Protein AF-A0A9D2HYQ2-F1 (afdb_monomer_lite)

pLDDT: mean 87.22, std 15.04, range [37.28, 98.25]

InterPro domains:
  IPR001969 Aspartic peptidase, active site [PS00141] (43-54)
  IPR021109 Aspartic peptidase domain superfamily [G3DSA:2.40.70.10] (13-152)
  IPR021109 Aspartic peptidase domain superfamily [SSF50630] (24-131)
  IPR034122 Retropepsin-like domain, bacterial [cd05483] (30-127)

Sequence (210 aa):
MLILSFMLIQGVVSALGQIVIEMTPQGKVYSLPGKVNGLELNFIFDTGASDVYLSMTEAIFMLKNGYLTKNDFTGVSYSQIANGDIVENTTVVLREVEIGGIKLQNVTASISHNLDAPLLLGQSAIQKLGPIQLDGNKLIIQNGKNFKSDKQAWDLYYKSFQDIEAEDYETAILNLTKALECAVDKKLRSLLYGELATAYYRSNKKELAI

Foldseek 3Di:
DDDDDDPPPPPPPPPFDKQKFQWDDDPPWTWGWKDFLRHIDIATEDAPAAFFEAEPQVVVVCPVVVSDDPVQWDAKDWDQDPVRDIAIWTKGFGQWIGGSRQTDGRGIYTYGPHNPDGGHDYPSNVVLQADWDDDPSIIMHTNRPQALDLVQLVVLQVVLVVCVVVVVLVSSLVSLVVSCSNHDDPVSNVVSLVVNLVSCVSVVVNVPND

Radius of gyration: 23.21 Å; chains: 1; bounding box: 80×29×66 Å

Secondary structure (DSSP, 8-state):
-----------------EEEEEPEEETTEEEEEEEETTEEEEEEE-TT-SSEEEEHHHHHHHHHTTSS-GGGEEEEEEEE-TTS-EEEEEEEEEEEEEETTEEEEEEEEEEES-TT---EE-HHHHHHH-SEEEETTEEEEET-TT---HHHHHHHHHHHHHHHHTT-HHHHHHHHHHHHHH--SHHHHHHHHHHHHHHHHHTT-GGG--

Structure (mmCIF, N/CA/C/O backbone):
data_AF-A0A9D2HYQ2-F1
#
_entry.id   AF-A0A9D2HYQ2-F1
#
loop_
_atom_site.group_PDB
_atom_site.id
_atom_site.type_symbol
_atom_site.label_atom_id
_atom_site.label_alt_id
_atom_site.label_comp_id
_atom_site.label_asym_id
_atom_site.label_entity_id
_atom_site.label_seq_id
_atom_site.pdbx_PDB_ins_code
_atom_site.Cartn_x
_atom_site.Cartn_y
_atom_site.Cartn_z
_atom_site.occupancy
_atom_site.B_iso_or_equiv
_atom_site.auth_seq_id
_atom_site.auth_comp_id
_atom_site.auth_asym_id
_atom_site.auth_atom_id
_atom_site.pdbx_PDB_model_num
ATOM 1 N N . MET A 1 1 ? 60.023 -5.231 -20.539 1.00 44.09 1 MET A N 1
ATOM 2 C CA . MET A 1 1 ? 59.167 -4.034 -20.420 1.00 44.09 1 MET A CA 1
ATOM 3 C C . MET A 1 1 ? 57.835 -4.499 -19.852 1.00 44.09 1 MET A C 1
ATOM 5 O O . MET A 1 1 ? 57.067 -5.124 -20.567 1.00 44.09 1 MET A O 1
ATOM 9 N N . LEU A 1 2 ? 57.650 -4.361 -18.537 1.00 37.28 2 LEU A N 1
ATOM 10 C CA . LEU A 1 2 ? 56.470 -4.847 -17.817 1.00 37.28 2 LEU A CA 1
ATOM 11 C C . LEU A 1 2 ? 55.377 -3.775 -17.952 1.00 37.28 2 LEU A C 1
ATOM 13 O O . LEU A 1 2 ? 55.519 -2.697 -17.381 1.00 37.28 2 LEU A O 1
ATOM 17 N N . ILE A 1 3 ? 54.338 -4.015 -18.753 1.00 43.94 3 ILE A N 1
ATOM 18 C CA . ILE A 1 3 ? 53.201 -3.089 -18.845 1.00 43.94 3 ILE A CA 1
ATOM 19 C C . ILE A 1 3 ? 52.224 -3.465 -17.730 1.00 43.94 3 ILE A C 1
ATOM 21 O O . ILE A 1 3 ? 51.505 -4.455 -17.825 1.00 43.94 3 ILE A O 1
ATOM 25 N N . LEU A 1 4 ? 52.248 -2.687 -16.646 1.00 45.59 4 LEU A N 1
ATOM 26 C CA . LEU A 1 4 ? 51.261 -2.739 -15.572 1.00 45.59 4 LEU A CA 1
ATOM 27 C C . LEU A 1 4 ? 49.942 -2.169 -16.124 1.00 45.59 4 LEU A C 1
ATOM 29 O O . LEU A 1 4 ? 49.820 -0.956 -16.298 1.00 45.59 4 LEU A O 1
ATOM 33 N N . SER A 1 5 ? 48.960 -3.017 -16.441 1.00 46.06 5 SER A N 1
ATOM 34 C CA . SER A 1 5 ? 47.622 -2.532 -16.790 1.00 46.06 5 SER A CA 1
ATOM 35 C C . SER A 1 5 ? 46.884 -2.138 -15.511 1.00 46.06 5 SER A C 1
ATOM 37 O O . SER A 1 5 ? 46.535 -2.991 -14.693 1.00 46.06 5 SER A O 1
ATOM 39 N N . PHE A 1 6 ? 46.652 -0.842 -15.331 1.00 49.66 6 PHE A N 1
ATOM 40 C CA . PHE A 1 6 ? 45.822 -0.311 -14.256 1.00 49.66 6 PHE A CA 1
ATOM 41 C C . PHE A 1 6 ? 44.351 -0.585 -14.600 1.00 49.66 6 PHE A C 1
ATOM 43 O O . PHE A 1 6 ? 43.742 0.119 -15.403 1.00 49.66 6 PHE A O 1
ATOM 50 N N . MET A 1 7 ? 43.786 -1.653 -14.040 1.00 40.97 7 MET A N 1
ATOM 51 C CA . MET A 1 7 ? 42.363 -1.953 -14.169 1.00 40.97 7 MET A CA 1
ATOM 52 C C . MET A 1 7 ? 41.602 -1.059 -13.182 1.00 40.97 7 MET A C 1
ATOM 54 O O . MET A 1 7 ? 41.511 -1.351 -11.991 1.00 40.97 7 MET A O 1
ATOM 58 N N . LEU A 1 8 ? 41.107 0.081 -13.671 1.00 41.38 8 LEU A N 1
ATOM 59 C CA . LEU A 1 8 ? 40.172 0.937 -12.941 1.00 41.38 8 LEU A CA 1
ATOM 60 C C . LEU A 1 8 ? 38.865 0.163 -12.743 1.00 41.38 8 LEU A C 1
ATOM 62 O O . LEU A 1 8 ? 38.044 0.070 -13.654 1.00 41.38 8 LEU A O 1
ATOM 66 N N . ILE A 1 9 ? 38.673 -0.400 -11.549 1.00 49.88 9 ILE A N 1
ATOM 67 C CA . ILE A 1 9 ? 37.367 -0.891 -11.107 1.00 49.88 9 ILE A CA 1
ATOM 68 C C . ILE A 1 9 ? 36.482 0.344 -10.946 1.00 49.88 9 ILE A C 1
ATOM 70 O O . ILE A 1 9 ? 36.527 1.032 -9.926 1.00 49.88 9 ILE A O 1
ATOM 74 N N . GLN A 1 10 ? 35.708 0.666 -11.979 1.00 42.97 10 GLN A N 1
ATOM 75 C CA . GLN A 1 10 ? 34.641 1.643 -11.840 1.00 42.97 10 GLN A CA 1
ATOM 76 C C . GLN A 1 10 ? 33.545 1.006 -10.989 1.00 42.97 10 GLN A C 1
ATOM 78 O O . GLN A 1 10 ? 32.872 0.066 -11.411 1.00 42.97 10 GLN A O 1
ATOM 83 N N . GLY A 1 11 ? 33.417 1.485 -9.752 1.00 40.03 11 GLY A N 1
ATOM 84 C CA . GLY A 1 11 ? 32.311 1.120 -8.884 1.00 40.03 11 GLY A CA 1
ATOM 85 C C . GLY A 1 11 ? 31.000 1.489 -9.567 1.00 40.03 11 GLY A C 1
ATOM 86 O O . GLY A 1 11 ? 30.783 2.646 -9.926 1.00 40.03 11 GLY A O 1
ATOM 87 N N . VAL A 1 12 ? 30.128 0.502 -9.756 1.00 39.81 12 VAL A N 1
ATOM 88 C CA . VAL A 1 12 ? 28.755 0.736 -10.201 1.00 39.81 12 VAL A CA 1
ATOM 89 C C . VAL A 1 12 ? 28.049 1.493 -9.080 1.00 39.81 12 VAL A C 1
ATOM 91 O O . VAL A 1 12 ? 27.581 0.898 -8.110 1.00 39.81 12 VAL A O 1
ATOM 94 N N . VAL A 1 13 ? 27.988 2.821 -9.183 1.00 39.41 13 VAL A N 1
ATOM 95 C CA . VAL A 1 13 ? 27.114 3.625 -8.328 1.00 39.41 13 VAL A CA 1
ATOM 96 C C . VAL A 1 13 ? 25.691 3.364 -8.804 1.00 39.41 13 VAL A C 1
ATOM 98 O O . VAL A 1 13 ? 25.181 4.010 -9.718 1.00 39.41 13 VAL A O 1
ATOM 101 N N . SER A 1 14 ? 25.039 2.374 -8.198 1.00 39.94 14 SER A N 1
ATOM 102 C CA . SER A 1 14 ? 23.591 2.251 -8.304 1.00 39.94 14 SER A CA 1
ATOM 103 C C . SER A 1 14 ? 22.987 3.455 -7.592 1.00 39.94 14 SER A C 1
ATOM 105 O O . SER A 1 14 ? 22.913 3.490 -6.368 1.00 39.94 14 SER A O 1
ATOM 107 N N . ALA A 1 15 ? 22.578 4.473 -8.349 1.00 42.19 15 ALA A N 1
ATOM 108 C CA . ALA A 1 15 ? 21.666 5.490 -7.843 1.00 42.19 15 ALA A CA 1
ATOM 109 C C . ALA A 1 15 ? 20.318 4.7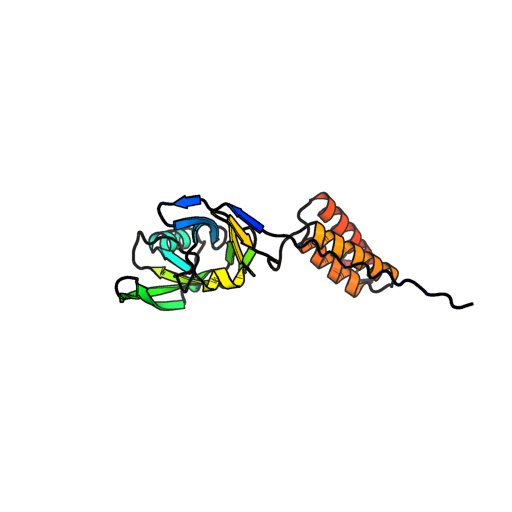97 -7.589 1.00 42.19 15 ALA A C 1
ATOM 111 O O . ALA A 1 15 ? 19.522 4.596 -8.517 1.00 42.19 15 ALA A O 1
ATOM 112 N N . LEU A 1 16 ? 20.141 4.330 -6.353 1.00 53.28 16 LEU A N 1
ATOM 113 C CA . LEU A 1 16 ? 18.929 3.698 -5.852 1.00 53.28 16 LEU A CA 1
ATOM 114 C C . LEU A 1 16 ? 17.911 4.806 -5.566 1.00 53.28 16 LEU A C 1
ATOM 116 O O . LEU A 1 16 ? 18.213 5.768 -4.863 1.00 53.28 16 LEU A O 1
ATOM 120 N N . GLY A 1 17 ? 16.715 4.698 -6.145 1.00 61.12 17 GLY A N 1
ATOM 121 C CA . GLY A 1 17 ? 15.614 5.600 -5.818 1.00 61.12 17 GLY A CA 1
ATOM 122 C C . GLY A 1 17 ? 15.121 5.330 -4.397 1.00 61.12 17 GLY A C 1
ATOM 123 O O . GLY A 1 17 ? 14.904 4.175 -4.030 1.00 61.12 17 GLY A O 1
ATOM 124 N N . GLN A 1 18 ? 14.941 6.389 -3.611 1.00 77.62 18 GLN A N 1
ATOM 125 C CA . GLN A 1 18 ? 14.274 6.343 -2.310 1.00 77.62 18 GLN A CA 1
ATOM 126 C C . GLN A 1 18 ? 12.911 7.026 -2.420 1.00 77.62 18 GLN A C 1
ATOM 128 O O . GLN A 1 18 ? 12.804 8.078 -3.055 1.00 77.62 18 GLN A O 1
ATOM 133 N N . ILE A 1 19 ? 11.883 6.461 -1.786 1.00 84.25 19 ILE A N 1
ATOM 134 C CA . ILE A 1 19 ? 10.691 7.249 -1.465 1.00 84.25 19 ILE A CA 1
ATOM 135 C C . ILE A 1 19 ? 10.980 7.989 -0.179 1.00 84.25 19 ILE A C 1
ATOM 137 O O . ILE A 1 19 ? 11.395 7.377 0.801 1.00 84.25 19 ILE A O 1
ATOM 141 N N . VAL A 1 20 ? 10.668 9.278 -0.170 1.00 89.19 20 VAL A N 1
ATOM 142 C CA . VAL A 1 20 ? 10.544 10.049 1.061 1.00 89.19 20 VAL A CA 1
ATOM 143 C C . VAL A 1 20 ? 9.092 10.487 1.191 1.00 89.19 20 VAL A C 1
ATOM 145 O O . VAL A 1 20 ? 8.599 11.239 0.355 1.00 89.19 20 VAL A O 1
ATOM 148 N N . ILE A 1 21 ? 8.407 9.996 2.221 1.00 92.94 21 ILE A N 1
ATOM 149 C CA . ILE A 1 21 ? 7.070 10.452 2.599 1.00 92.94 21 ILE A CA 1
ATOM 150 C C . ILE A 1 21 ? 7.232 11.362 3.806 1.00 92.94 21 ILE A C 1
ATOM 152 O O . ILE A 1 21 ? 7.712 10.929 4.854 1.00 92.94 21 ILE A O 1
ATOM 156 N N . GLU A 1 22 ? 6.832 12.621 3.668 1.00 94.75 22 GLU A N 1
ATOM 157 C CA . GLU A 1 22 ? 6.710 13.512 4.814 1.00 94.75 22 GLU A CA 1
ATOM 158 C C . GLU A 1 22 ? 5.396 13.211 5.539 1.00 94.75 22 GLU A C 1
ATOM 160 O O . GLU A 1 22 ? 4.307 13.418 5.004 1.00 94.75 22 GLU A O 1
ATOM 165 N N . MET A 1 23 ? 5.502 12.652 6.740 1.00 97.25 23 MET A N 1
ATOM 166 C CA . MET A 1 23 ? 4.352 12.292 7.554 1.00 97.25 23 MET A CA 1
ATOM 167 C C . MET A 1 23 ? 3.841 13.511 8.322 1.00 97.25 23 MET A C 1
ATOM 169 O O . MET A 1 23 ? 4.606 14.351 8.806 1.00 97.25 23 MET A O 1
ATOM 173 N N . THR A 1 24 ? 2.523 13.579 8.478 1.00 97.44 24 THR A N 1
ATOM 174 C CA . THR A 1 24 ? 1.847 14.653 9.204 1.00 97.44 24 THR A CA 1
ATOM 175 C C . THR A 1 24 ? 1.717 14.275 10.681 1.00 97.44 24 THR A C 1
ATOM 177 O O . THR A 1 24 ? 1.093 13.251 10.983 1.00 97.44 24 THR A O 1
ATOM 180 N N . PRO A 1 25 ? 2.272 15.063 11.618 1.00 96.00 25 PRO A N 1
ATOM 181 C CA . PRO A 1 25 ? 2.122 14.805 13.046 1.00 96.00 25 PRO A CA 1
ATOM 182 C C . PRO A 1 25 ? 0.661 14.966 13.483 1.00 96.00 25 PRO A C 1
ATOM 184 O O . PRO A 1 25 ? 0.007 15.957 13.162 1.00 96.00 25 PRO A O 1
ATOM 187 N N . GLN A 1 26 ? 0.161 14.006 14.256 1.00 92.94 26 GLN A N 1
ATOM 188 C CA . GLN A 1 26 ? -1.150 14.040 14.900 1.00 92.94 26 GLN A CA 1
ATOM 189 C C . GLN A 1 26 ? -0.980 13.695 16.382 1.00 92.94 26 GLN A C 1
ATOM 191 O O . GLN A 1 26 ? -0.962 12.534 16.789 1.00 92.94 26 GLN A O 1
ATOM 196 N N . GLY A 1 27 ? -0.790 14.719 17.215 1.00 91.12 27 GLY A N 1
ATOM 197 C CA . GLY A 1 27 ? -0.487 14.525 18.632 1.00 91.12 27 GLY A CA 1
ATOM 198 C C . GLY A 1 27 ? 0.836 13.778 18.831 1.00 91.12 27 GLY A C 1
ATOM 199 O O . GLY A 1 27 ? 1.900 14.335 18.582 1.00 91.12 27 GLY A O 1
ATOM 200 N N . LYS A 1 28 ? 0.767 12.528 19.306 1.00 90.31 28 LYS A N 1
ATOM 201 C CA . LYS A 1 28 ? 1.943 11.674 19.575 1.00 90.31 28 LYS A CA 1
ATOM 202 C C . LYS A 1 28 ? 2.247 10.664 18.466 1.00 90.31 28 LYS A C 1
ATOM 204 O O . LYS A 1 28 ? 3.192 9.894 18.605 1.00 90.31 28 LYS A O 1
ATOM 209 N N . VAL A 1 29 ? 1.444 10.644 17.406 1.00 94.88 29 VAL A N 1
ATOM 210 C CA . VAL A 1 29 ? 1.591 9.711 16.286 1.00 94.88 29 VAL A CA 1
ATOM 211 C C . VAL A 1 29 ? 1.821 10.468 14.983 1.00 94.88 29 VAL A C 1
ATOM 213 O O . VAL A 1 29 ? 1.640 11.685 14.910 1.00 94.88 29 VAL A O 1
ATOM 216 N N . TYR A 1 30 ? 2.219 9.739 13.947 1.00 97.12 30 TYR A N 1
ATOM 217 C CA . TYR A 1 30 ? 2.366 10.264 12.598 1.00 97.12 30 TYR A CA 1
ATOM 218 C C . TYR A 1 30 ? 1.333 9.634 11.680 1.00 97.12 30 TYR A C 1
ATOM 220 O O . TYR A 1 30 ? 1.073 8.435 11.755 1.00 97.12 30 TYR A O 1
ATOM 228 N N . SER A 1 31 ? 0.771 10.457 10.802 1.00 97.50 31 SER A N 1
ATOM 229 C CA . SER A 1 31 ? -0.141 10.029 9.751 1.00 97.50 31 SER A CA 1
ATOM 230 C C . SER A 1 31 ? 0.494 10.189 8.376 1.00 97.50 31 SER A C 1
ATOM 232 O O . SER A 1 31 ? 1.285 11.107 8.157 1.00 97.50 31 SER A O 1
ATOM 234 N N . LEU A 1 32 ? 0.154 9.309 7.441 1.00 97.00 32 LEU A N 1
ATOM 235 C CA . LEU A 1 32 ? 0.626 9.371 6.064 1.00 97.00 32 LEU A CA 1
ATOM 236 C C . LEU A 1 32 ? -0.490 9.012 5.076 1.00 97.00 32 LEU A C 1
ATOM 238 O O . LEU A 1 32 ? -1.340 8.175 5.396 1.00 97.00 32 LEU A O 1
ATOM 242 N N . PRO A 1 33 ? -0.503 9.630 3.884 1.00 96.00 33 PRO A N 1
ATOM 243 C CA . PRO A 1 33 ? -1.500 9.329 2.872 1.00 96.00 33 PRO A CA 1
ATOM 244 C C . PRO A 1 33 ? -1.227 7.967 2.232 1.00 96.00 33 PRO A C 1
ATOM 246 O O . PRO A 1 33 ? -0.081 7.586 1.975 1.00 96.00 33 PRO A O 1
ATOM 249 N N . GLY A 1 34 ? -2.300 7.258 1.912 1.00 95.94 34 GLY A N 1
ATOM 250 C CA . GLY A 1 34 ? -2.254 6.013 1.164 1.00 95.94 34 GLY A CA 1
ATOM 251 C C . GLY A 1 34 ? -3.577 5.722 0.476 1.00 95.94 34 GLY A C 1
ATOM 252 O O . GLY A 1 34 ? -4.498 6.541 0.483 1.00 95.94 34 GLY A O 1
ATOM 253 N N . LYS A 1 35 ? -3.676 4.539 -0.129 1.00 97.69 35 LYS A N 1
ATOM 254 C CA . LYS A 1 35 ? -4.924 4.059 -0.728 1.00 97.69 35 LYS A CA 1
ATOM 255 C C . LYS A 1 35 ? -5.247 2.651 -0.280 1.00 97.69 35 LYS A C 1
ATOM 257 O O . LYS 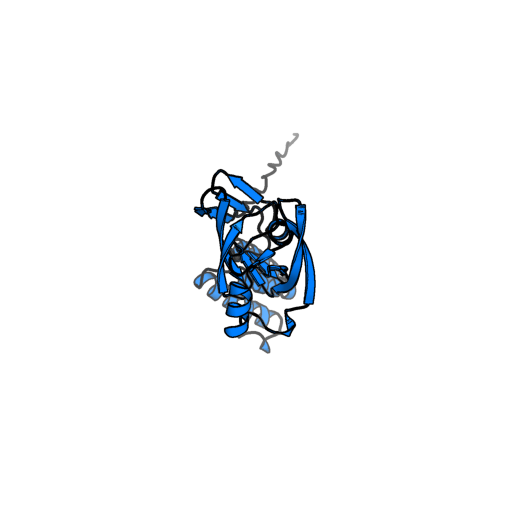A 1 35 ? -4.348 1.826 -0.165 1.00 97.69 35 LYS A O 1
ATOM 262 N N . VAL A 1 36 ? -6.531 2.360 -0.110 1.00 98.00 36 VAL A N 1
ATOM 263 C CA . VAL A 1 36 ? -7.037 0.992 0.039 1.00 98.00 36 VAL A CA 1
ATOM 264 C C . VAL A 1 36 ? -8.035 0.720 -1.068 1.00 98.00 36 VAL A C 1
ATOM 266 O O . VAL A 1 36 ? -9.054 1.398 -1.169 1.00 98.00 36 VAL A O 1
ATOM 269 N N . ASN A 1 37 ? -7.749 -0.265 -1.916 1.00 97.75 37 ASN A N 1
ATOM 270 C CA . ASN A 1 37 ? -8.569 -0.608 -3.081 1.00 97.75 37 ASN A CA 1
ATOM 271 C C . ASN A 1 37 ? -8.916 0.623 -3.951 1.00 97.75 37 ASN A C 1
ATOM 273 O O . ASN A 1 37 ? -10.006 0.709 -4.510 1.00 97.75 37 ASN A O 1
ATOM 277 N N . GLY A 1 38 ? -7.997 1.593 -4.039 1.00 96.06 38 GLY A N 1
ATOM 278 C CA . GLY A 1 38 ? -8.172 2.849 -4.776 1.00 96.06 38 GLY A CA 1
ATOM 279 C C . GLY A 1 38 ? -8.844 3.996 -4.007 1.00 96.06 38 GLY A C 1
ATOM 280 O O . GLY A 1 38 ? -8.841 5.113 -4.517 1.00 96.06 38 GLY A O 1
ATOM 281 N N . LEU A 1 39 ? -9.375 3.767 -2.800 1.00 97.75 39 LEU A N 1
ATOM 282 C CA . LEU A 1 39 ? -9.885 4.827 -1.922 1.00 97.75 39 LEU A CA 1
ATOM 283 C C . LEU A 1 39 ? -8.726 5.526 -1.211 1.00 97.75 39 LEU A C 1
ATOM 285 O O . LEU A 1 39 ? -7.960 4.861 -0.518 1.00 97.75 39 LEU A O 1
ATOM 289 N N . GLU A 1 40 ? -8.619 6.845 -1.352 1.00 96.56 40 GLU A N 1
ATOM 290 C CA . GLU A 1 40 ? -7.631 7.653 -0.630 1.00 96.56 40 GLU A CA 1
ATOM 291 C C . GLU A 1 40 ? -7.983 7.755 0.856 1.00 96.56 40 GLU A C 1
ATOM 293 O O . GLU A 1 40 ? -9.102 8.121 1.215 1.00 96.56 40 GLU A O 1
ATOM 298 N N . LEU A 1 41 ? -7.021 7.413 1.715 1.00 95.56 41 LEU A N 1
ATOM 299 C CA . LEU A 1 41 ? -7.155 7.390 3.171 1.00 95.56 41 LEU A CA 1
ATOM 300 C C . LEU A 1 41 ? -5.860 7.884 3.830 1.00 95.56 41 LEU A C 1
ATOM 302 O O . LEU A 1 41 ? -4.791 7.871 3.219 1.00 95.56 41 LEU A O 1
ATOM 306 N N . ASN A 1 42 ? -5.950 8.281 5.100 1.00 95.06 42 ASN A N 1
ATOM 307 C CA . ASN A 1 42 ? -4.788 8.622 5.918 1.00 95.06 42 ASN A CA 1
ATOM 308 C C . ASN A 1 42 ? -4.573 7.543 6.973 1.00 95.06 42 ASN A C 1
ATOM 310 O O . ASN A 1 42 ? -5.439 7.310 7.810 1.00 95.06 42 ASN A O 1
ATOM 314 N N . PHE A 1 43 ? -3.406 6.913 6.940 1.00 97.44 43 PHE A N 1
ATOM 315 C CA . PHE A 1 43 ? -3.015 5.890 7.898 1.00 97.44 43 PHE A CA 1
ATOM 316 C C . PHE A 1 43 ? -2.229 6.514 9.035 1.00 97.44 43 PHE A C 1
ATOM 318 O O . PHE A 1 43 ? -1.348 7.331 8.783 1.00 97.44 43 PHE A O 1
ATOM 325 N N . ILE A 1 44 ? -2.455 6.061 10.260 1.00 97.56 44 ILE A N 1
ATOM 326 C CA . ILE A 1 44 ? -1.480 6.206 11.335 1.00 97.56 44 ILE A CA 1
ATOM 327 C C . ILE A 1 44 ? -0.372 5.175 11.116 1.00 97.56 44 ILE A C 1
ATOM 329 O O . ILE A 1 44 ? -0.637 3.979 10.989 1.00 97.56 44 ILE A O 1
ATOM 333 N N . PHE A 1 45 ? 0.876 5.634 11.059 1.00 96.94 45 PHE A N 1
ATOM 334 C CA . PHE A 1 45 ? 2.034 4.750 10.994 1.00 96.94 45 PHE A CA 1
ATOM 335 C C . PHE A 1 45 ? 2.273 4.131 12.373 1.00 96.94 45 PHE A C 1
ATOM 337 O O . PHE A 1 45 ? 2.683 4.833 13.299 1.00 96.94 45 PHE A O 1
ATOM 344 N N . ASP A 1 46 ? 2.007 2.831 12.511 1.00 95.06 46 ASP A N 1
ATOM 345 C CA . ASP A 1 46 ? 2.020 2.152 13.805 1.00 95.06 46 ASP A CA 1
ATOM 346 C C . ASP A 1 46 ? 2.869 0.877 13.761 1.00 95.06 46 ASP A C 1
ATOM 348 O O . ASP A 1 46 ? 2.444 -0.189 13.317 1.00 95.06 46 ASP A O 1
ATOM 352 N N . THR A 1 47 ? 4.096 0.973 14.270 1.00 91.81 47 THR A N 1
ATOM 353 C CA . THR A 1 47 ? 4.999 -0.178 14.386 1.00 91.81 47 THR A CA 1
ATOM 354 C C . THR A 1 47 ? 4.598 -1.163 15.485 1.00 91.81 47 THR A C 1
ATOM 356 O O . THR A 1 47 ? 5.188 -2.242 15.538 1.00 91.81 47 THR A O 1
ATOM 359 N N . GLY A 1 48 ? 3.678 -0.784 16.378 1.00 90.56 48 GLY A N 1
ATOM 360 C CA . GLY A 1 48 ? 3.151 -1.614 17.461 1.00 90.56 48 GLY A CA 1
ATOM 361 C C . GLY A 1 48 ? 1.936 -2.450 17.053 1.00 90.56 48 GLY A C 1
ATOM 362 O O . GLY A 1 48 ? 1.681 -3.484 17.668 1.00 90.56 48 GLY A O 1
ATOM 363 N N . ALA A 1 49 ? 1.222 -2.061 15.995 1.00 91.06 49 ALA A N 1
ATOM 364 C CA . ALA A 1 49 ? 0.144 -2.859 15.426 1.00 91.06 49 ALA A CA 1
ATOM 365 C C . ALA A 1 49 ? 0.699 -4.028 14.595 1.00 91.06 49 ALA A C 1
ATOM 367 O O . ALA A 1 49 ? 1.580 -3.849 13.750 1.00 91.06 49 ALA A O 1
ATOM 368 N N . SER A 1 50 ? 0.173 -5.238 14.803 1.00 90.44 50 SER A N 1
ATOM 369 C CA . SER A 1 50 ? 0.578 -6.413 14.016 1.00 90.44 50 SER A CA 1
ATOM 370 C C . SER A 1 50 ? 0.082 -6.334 12.570 1.00 90.44 50 SER A C 1
ATOM 372 O O . SER A 1 50 ? 0.861 -6.560 11.646 1.00 90.44 50 SER A O 1
ATOM 374 N N . ASP A 1 51 ? -1.183 -5.953 12.383 1.00 92.06 51 ASP A N 1
ATOM 375 C CA . ASP A 1 51 ? -1.856 -5.902 11.085 1.00 92.06 51 ASP A CA 1
ATOM 376 C C . ASP A 1 51 ? -2.308 -4.497 10.695 1.00 92.06 51 ASP A C 1
ATOM 378 O O . ASP A 1 51 ? -2.348 -3.584 11.521 1.00 92.06 51 ASP A O 1
ATOM 382 N N . VAL A 1 52 ? -2.684 -4.330 9.424 1.00 96.19 52 VAL A N 1
ATOM 383 C CA . VAL A 1 52 ? -3.481 -3.172 9.003 1.00 96.19 52 VAL A CA 1
ATOM 384 C C . VAL A 1 52 ? -4.819 -3.214 9.734 1.00 96.19 52 VAL A C 1
ATOM 386 O O . VAL A 1 52 ? -5.467 -4.260 9.777 1.00 96.19 52 VAL A O 1
ATOM 389 N N . TYR A 1 53 ? -5.231 -2.085 10.301 1.00 95.06 53 TYR A N 1
ATOM 390 C CA . TYR A 1 53 ? -6.457 -1.981 11.087 1.00 95.06 53 TYR A CA 1
ATOM 391 C C . TYR A 1 53 ? -7.394 -0.950 10.487 1.00 95.06 53 TYR A C 1
ATOM 393 O O . TYR A 1 53 ? -6.957 0.166 10.252 1.00 95.06 53 TYR A O 1
ATOM 401 N N . LEU A 1 54 ? -8.660 -1.305 10.275 1.00 95.94 54 LEU A N 1
ATOM 402 C CA . LEU A 1 54 ? -9.721 -0.383 9.870 1.00 95.94 54 LEU A CA 1
ATOM 403 C C . LEU A 1 54 ? -10.741 -0.235 10.999 1.00 95.94 54 LEU A C 1
ATOM 405 O O . LEU A 1 54 ? -11.003 -1.182 11.746 1.00 95.94 54 LEU A O 1
ATOM 409 N N . SER A 1 55 ? -11.386 0.922 11.073 1.00 94.88 55 SER A N 1
ATOM 410 C CA . SER A 1 55 ? -12.637 1.068 11.813 1.00 94.88 55 SER A CA 1
ATOM 411 C C . SER A 1 55 ? -13.789 0.354 11.114 1.00 94.88 55 SER A C 1
ATOM 413 O O . SER A 1 55 ? -13.822 0.174 9.891 1.00 94.88 55 SER A O 1
ATOM 415 N N . MET A 1 56 ? -14.817 0.031 11.894 1.00 94.50 56 MET A N 1
ATOM 416 C CA . MET A 1 56 ? -16.099 -0.406 11.350 1.00 94.50 56 MET A CA 1
ATOM 417 C C . MET A 1 56 ? -16.716 0.662 10.423 1.00 94.50 56 MET A C 1
ATOM 419 O O . MET A 1 56 ? -17.334 0.319 9.415 1.00 94.50 56 MET A O 1
ATOM 423 N N . THR A 1 57 ? -16.517 1.953 10.716 1.00 95.38 57 THR A N 1
ATOM 424 C CA . THR A 1 57 ? -17.005 3.067 9.885 1.00 95.38 57 THR A CA 1
ATOM 425 C C . THR A 1 57 ? -16.400 3.028 8.483 1.00 95.38 57 THR A C 1
ATOM 427 O O . THR A 1 57 ? -17.132 3.085 7.491 1.00 95.38 57 THR A O 1
ATOM 430 N N . GLU A 1 58 ? -15.081 2.865 8.386 1.00 96.31 58 GLU A N 1
ATOM 431 C CA . GLU A 1 58 ? -14.371 2.739 7.110 1.00 96.31 58 GLU A CA 1
ATOM 432 C C . GLU A 1 58 ? -14.810 1.490 6.354 1.00 96.31 58 GLU A C 1
ATOM 434 O O . GLU A 1 58 ? -15.146 1.577 5.174 1.00 96.31 58 GLU A O 1
ATOM 439 N N . ALA A 1 59 ? -14.900 0.343 7.032 1.00 96.12 59 ALA A N 1
ATOM 440 C CA . ALA A 1 59 ? -15.339 -0.900 6.406 1.00 96.12 59 ALA A CA 1
ATOM 441 C C . ALA A 1 59 ? -16.762 -0.792 5.827 1.00 96.12 59 ALA A C 1
ATOM 443 O O . ALA A 1 59 ? -17.001 -1.196 4.685 1.00 96.12 59 ALA A O 1
ATOM 444 N N . ILE A 1 60 ? -17.705 -0.198 6.571 1.00 96.38 60 ILE A N 1
ATOM 445 C CA . ILE A 1 60 ? -19.079 0.039 6.103 1.00 96.38 60 ILE A CA 1
ATOM 446 C C . ILE A 1 60 ? -19.085 0.994 4.909 1.00 96.38 60 ILE A C 1
ATOM 448 O O . ILE A 1 60 ? -19.776 0.731 3.921 1.00 96.38 60 ILE A O 1
ATOM 452 N N . PHE A 1 61 ? -18.335 2.096 4.982 1.00 97.25 61 PHE A N 1
ATOM 453 C CA . PHE A 1 61 ? -18.223 3.049 3.880 1.00 97.25 61 PHE A CA 1
ATOM 454 C C . PHE A 1 61 ? -17.676 2.372 2.620 1.00 97.25 61 PHE A C 1
ATOM 456 O O . PHE A 1 61 ? -18.266 2.483 1.543 1.00 97.25 61 PHE A O 1
ATOM 463 N N . MET A 1 62 ? -16.585 1.624 2.758 1.00 98.12 62 MET A N 1
ATOM 464 C CA . MET A 1 62 ? -15.940 0.921 1.658 1.00 98.12 62 MET A CA 1
ATOM 465 C C . MET A 1 62 ? -16.851 -0.137 1.037 1.00 98.12 62 MET A C 1
ATOM 467 O O . MET A 1 62 ? -16.923 -0.229 -0.188 1.00 98.12 62 MET A O 1
ATOM 471 N N . LEU A 1 63 ? -17.586 -0.898 1.852 1.00 97.62 63 LEU A N 1
ATOM 472 C CA . LEU A 1 63 ? -18.541 -1.896 1.372 1.00 97.62 63 LEU A CA 1
ATOM 473 C C . LEU A 1 63 ? -19.710 -1.247 0.617 1.00 97.62 63 LEU A C 1
ATOM 475 O O . LEU A 1 63 ? -20.094 -1.718 -0.451 1.00 97.62 63 LEU A O 1
ATOM 479 N N . LYS A 1 64 ? -20.259 -0.141 1.138 1.00 97.94 64 LYS A N 1
ATOM 480 C CA . LYS A 1 64 ? -21.366 0.589 0.493 1.00 97.94 64 LYS A CA 1
ATOM 481 C C . LYS A 1 64 ? -20.979 1.197 -0.853 1.00 97.94 64 LYS A C 1
ATOM 483 O O . LYS A 1 64 ? -21.835 1.312 -1.723 1.00 97.94 64 LYS A O 1
ATOM 488 N N . ASN A 1 65 ? -19.714 1.574 -1.017 1.00 98.00 65 ASN A N 1
ATOM 489 C CA . ASN A 1 65 ? -19.209 2.233 -2.222 1.00 98.00 65 ASN A CA 1
ATOM 490 C C . ASN A 1 65 ? -18.423 1.290 -3.154 1.00 98.00 65 ASN A C 1
ATOM 492 O O . ASN A 1 65 ? -17.821 1.746 -4.120 1.00 98.00 65 ASN A O 1
ATOM 496 N N . GLY A 1 66 ? -18.420 -0.023 -2.893 1.00 97.75 66 GLY A N 1
ATOM 497 C CA . GLY A 1 66 ? -17.804 -1.025 -3.774 1.00 97.75 66 GLY A CA 1
ATOM 498 C C . GLY A 1 66 ? -16.275 -1.141 -3.684 1.00 97.75 66 GLY A C 1
ATOM 499 O O . GLY A 1 66 ? -15.669 -1.903 -4.443 1.00 97.75 66 GLY A O 1
ATOM 500 N N . TYR A 1 67 ? -15.639 -0.443 -2.739 1.00 98.19 67 TYR A N 1
ATOM 501 C CA . TYR A 1 67 ? -14.215 -0.619 -2.437 1.00 98.19 67 TYR A CA 1
ATOM 502 C C . TYR A 1 67 ? -13.943 -1.955 -1.743 1.00 98.19 67 TYR A C 1
ATOM 504 O O . TYR A 1 67 ? -12.883 -2.540 -1.957 1.00 98.19 67 TYR A O 1
ATOM 512 N N . LEU A 1 68 ? -14.902 -2.457 -0.963 1.00 98.25 68 LEU A N 1
ATOM 513 C CA . LEU A 1 68 ? -14.933 -3.823 -0.441 1.00 98.25 68 LEU A CA 1
ATOM 514 C C . LEU A 1 68 ? -16.169 -4.558 -0.958 1.00 98.25 68 LEU A C 1
ATOM 516 O O . LEU A 1 68 ? -17.191 -3.956 -1.288 1.00 98.25 68 LEU A O 1
ATOM 520 N N . THR A 1 69 ? -16.075 -5.878 -0.995 1.00 97.94 69 THR A N 1
ATOM 521 C CA . THR A 1 69 ? -17.143 -6.809 -1.345 1.00 97.94 69 THR A CA 1
ATOM 522 C C . THR A 1 69 ? -17.319 -7.829 -0.227 1.00 97.94 69 THR A C 1
ATOM 524 O O . THR A 1 69 ? -16.425 -8.043 0.587 1.00 97.94 69 THR A O 1
ATOM 527 N N . LYS A 1 70 ? -18.466 -8.517 -0.191 1.00 96.25 70 LYS A N 1
ATOM 528 C CA . LYS A 1 70 ? -18.717 -9.565 0.815 1.00 96.25 70 LYS A CA 1
ATOM 529 C C . LYS A 1 70 ? -17.685 -10.701 0.776 1.00 96.25 70 LYS A C 1
ATOM 531 O O . LYS A 1 70 ? -17.444 -11.314 1.806 1.00 96.25 70 LYS A O 1
ATOM 536 N N . ASN A 1 71 ? -17.079 -10.953 -0.383 1.00 97.31 71 ASN A N 1
ATOM 537 C CA . ASN A 1 71 ? -16.086 -12.012 -0.561 1.00 97.31 71 ASN A CA 1
ATOM 538 C C . ASN A 1 71 ? -14.708 -11.644 0.007 1.00 97.31 71 ASN A C 1
ATOM 540 O O . ASN A 1 71 ? -13.870 -12.526 0.153 1.00 97.31 71 ASN A O 1
ATOM 544 N N . ASP A 1 72 ? -14.472 -10.368 0.324 1.00 97.56 72 ASP A N 1
ATOM 545 C CA . ASP A 1 72 ? -13.203 -9.923 0.902 1.00 97.56 72 ASP A CA 1
ATOM 546 C C . ASP A 1 72 ? -13.111 -10.262 2.404 1.00 97.56 72 ASP A C 1
ATOM 548 O O . ASP A 1 72 ? -12.020 -10.264 2.968 1.00 97.56 72 ASP A O 1
ATOM 552 N N . PHE A 1 73 ? -14.233 -10.559 3.070 1.00 97.50 73 PHE A N 1
ATOM 553 C CA . PHE A 1 73 ? -14.286 -10.899 4.495 1.00 97.50 73 PHE A CA 1
ATOM 554 C C . PHE A 1 73 ? -13.956 -12.378 4.714 1.00 97.50 73 PHE A C 1
ATOM 556 O O . PHE A 1 73 ? -14.565 -13.251 4.097 1.00 97.50 73 PHE A O 1
ATOM 563 N N . THR A 1 74 ? -13.016 -12.666 5.615 1.00 96.38 74 THR A N 1
ATOM 564 C CA . THR A 1 74 ? -12.429 -14.010 5.764 1.00 96.38 74 THR A CA 1
ATOM 565 C C . THR A 1 74 ? -12.663 -14.663 7.122 1.00 96.38 74 THR A C 1
ATOM 567 O O . THR A 1 74 ? -12.419 -15.861 7.257 1.00 96.38 74 THR A O 1
ATOM 570 N N . GLY A 1 75 ? -13.164 -13.930 8.118 1.00 94.69 75 GLY A N 1
ATOM 571 C CA . GLY A 1 75 ? -13.493 -14.498 9.425 1.00 94.69 75 GLY A CA 1
ATOM 572 C C . GLY A 1 75 ? -13.351 -13.499 10.563 1.00 94.69 75 GLY A C 1
ATOM 573 O O . GLY A 1 75 ? -13.661 -12.319 10.404 1.00 94.69 75 GLY A O 1
ATOM 574 N N . VAL A 1 76 ? -12.878 -13.990 11.706 1.00 93.69 76 VAL A N 1
ATOM 575 C CA . VAL A 1 76 ? -12.626 -13.201 12.915 1.00 93.69 76 VAL A CA 1
ATOM 576 C C . VAL A 1 76 ? -11.164 -13.310 13.333 1.00 93.69 76 VAL A C 1
ATOM 578 O O . VAL A 1 76 ? -10.522 -14.342 13.129 1.00 93.69 76 VAL A O 1
ATOM 581 N N . SER A 1 77 ? -10.652 -12.251 13.947 1.00 88.44 77 SER A N 1
ATOM 582 C CA . SER A 1 77 ? -9.335 -12.200 14.576 1.00 88.44 77 SER A CA 1
ATOM 583 C C . SER A 1 77 ? -9.464 -11.673 16.001 1.00 88.44 77 SER A C 1
ATOM 585 O O . SER A 1 77 ? -10.424 -10.989 16.344 1.00 88.44 77 SER A O 1
ATOM 587 N N . TYR A 1 78 ? -8.482 -11.979 16.843 1.00 88.69 78 TYR A N 1
ATOM 588 C CA . TYR A 1 78 ? -8.406 -11.459 18.205 1.00 88.69 78 TYR A CA 1
ATOM 589 C C . TYR A 1 78 ? -7.134 -10.639 18.350 1.00 88.69 78 TYR A C 1
ATOM 591 O O . TYR A 1 78 ? -6.095 -10.981 17.785 1.00 88.69 78 TYR A O 1
ATOM 599 N N . SER A 1 79 ? -7.196 -9.539 19.088 1.00 83.12 79 SER A N 1
ATOM 600 C CA . SER A 1 79 ? -6.014 -8.726 19.364 1.00 83.12 79 SER A CA 1
ATOM 601 C C . SER A 1 79 ? -6.000 -8.262 20.801 1.00 83.12 79 SER A C 1
ATOM 603 O O . SER A 1 79 ? -7.035 -7.912 21.363 1.00 83.12 79 SER A O 1
ATOM 605 N N . GLN A 1 80 ? -4.804 -8.271 21.377 1.00 85.25 80 GLN A N 1
ATOM 606 C CA . GLN A 1 80 ? -4.566 -7.704 22.686 1.00 85.25 80 GLN A CA 1
ATOM 607 C C . GLN A 1 80 ? -4.253 -6.218 22.529 1.00 85.25 80 GLN A C 1
ATOM 609 O O . GLN A 1 80 ? -3.317 -5.852 21.818 1.00 85.25 80 GLN A O 1
ATOM 614 N N . ILE A 1 81 ? -5.040 -5.364 23.173 1.00 82.00 81 ILE A N 1
ATOM 615 C CA . ILE A 1 81 ? -4.818 -3.914 23.165 1.00 82.00 81 ILE A CA 1
ATOM 616 C C . ILE A 1 81 ? -3.919 -3.487 24.335 1.00 82.00 81 ILE A C 1
ATOM 618 O O . ILE A 1 81 ? -3.569 -4.286 25.202 1.00 82.00 81 ILE A O 1
ATOM 622 N N . ALA A 1 82 ? -3.517 -2.212 24.365 1.00 76.06 82 ALA A N 1
ATOM 623 C CA . ALA A 1 82 ? -2.480 -1.703 25.271 1.00 76.06 82 ALA A CA 1
ATOM 624 C C . ALA A 1 82 ? -2.767 -1.893 26.774 1.00 76.06 82 ALA A C 1
ATOM 626 O O . ALA A 1 82 ? -1.833 -1.943 27.571 1.00 76.06 82 ALA A O 1
ATOM 627 N N . ASN A 1 83 ? -4.037 -1.988 27.173 1.00 80.38 83 ASN A N 1
ATOM 628 C CA . ASN A 1 83 ? -4.434 -2.240 28.562 1.00 80.38 83 ASN A CA 1
ATOM 629 C C . ASN A 1 83 ? -4.459 -3.742 28.927 1.00 80.38 83 ASN A C 1
ATOM 631 O O . ASN A 1 83 ? -4.723 -4.074 30.079 1.00 80.38 83 ASN A O 1
ATOM 635 N N . GLY A 1 84 ? -4.167 -4.632 27.973 1.00 82.94 84 GLY A N 1
ATOM 636 C CA . GLY A 1 84 ? -4.125 -6.080 28.153 1.00 82.94 84 GLY A CA 1
ATOM 637 C C . GLY A 1 84 ? -5.404 -6.821 27.757 1.00 82.94 84 GLY A C 1
ATOM 638 O O . GLY A 1 84 ? -5.366 -8.052 27.718 1.00 82.94 84 GLY A O 1
ATOM 639 N N . ASP A 1 85 ? -6.487 -6.113 27.427 1.00 86.62 85 ASP A N 1
ATOM 640 C CA . ASP A 1 85 ? -7.761 -6.728 27.047 1.00 86.62 85 ASP A CA 1
ATOM 641 C C . ASP A 1 85 ? -7.676 -7.407 25.676 1.00 86.62 85 ASP A C 1
ATOM 643 O O . ASP A 1 85 ? -7.014 -6.914 24.758 1.00 86.62 85 ASP A O 1
ATOM 647 N N . ILE A 1 86 ? -8.387 -8.527 25.528 1.00 88.00 86 ILE A N 1
ATOM 648 C CA . ILE A 1 86 ? -8.549 -9.229 24.253 1.00 88.00 86 ILE A CA 1
ATOM 649 C C . ILE A 1 86 ? -9.839 -8.749 23.596 1.00 88.00 86 ILE A C 1
ATOM 651 O O . ILE A 1 86 ? -10.922 -8.877 24.165 1.00 88.00 86 ILE A O 1
ATOM 655 N N . VAL A 1 87 ? -9.715 -8.234 22.377 1.00 88.00 87 VAL A N 1
ATOM 656 C CA . VAL A 1 87 ? -10.829 -7.719 21.580 1.00 88.00 87 VAL A CA 1
ATOM 657 C C . VAL A 1 87 ? -11.004 -8.581 20.335 1.00 88.00 87 VAL A C 1
ATOM 659 O O . VAL A 1 87 ? -10.024 -8.930 19.672 1.00 88.00 87 VAL A O 1
ATOM 662 N N . GLU A 1 88 ? -12.253 -8.927 20.031 1.00 92.38 88 GLU A N 1
ATOM 663 C CA . GLU A 1 88 ? -12.638 -9.582 18.782 1.00 92.38 88 GLU A CA 1
ATOM 664 C C . GLU A 1 88 ? -12.742 -8.560 17.643 1.00 92.38 88 GLU A C 1
ATOM 666 O O . GLU A 1 88 ? -13.246 -7.452 17.819 1.00 92.38 88 GLU A O 1
ATOM 671 N N . ASN A 1 89 ? -12.274 -8.944 16.462 1.00 93.50 89 ASN A N 1
ATOM 672 C CA . ASN A 1 89 ? -12.267 -8.140 15.249 1.00 93.50 89 ASN A CA 1
ATOM 673 C C . ASN A 1 89 ? -12.722 -8.994 14.064 1.00 93.50 89 ASN A C 1
ATOM 675 O O . ASN A 1 89 ? -12.724 -10.223 14.121 1.00 93.50 89 ASN A O 1
ATOM 679 N N . THR A 1 90 ? -13.075 -8.344 12.957 1.00 96.00 90 THR A N 1
ATOM 680 C CA . THR A 1 90 ? -13.395 -9.044 11.702 1.00 96.00 90 THR A CA 1
ATOM 681 C C . THR A 1 90 ? -12.177 -9.044 10.791 1.00 96.00 90 THR A C 1
ATOM 683 O O . THR A 1 90 ? -11.569 -7.999 10.591 1.00 96.00 90 THR A O 1
ATOM 686 N N . THR A 1 91 ? -11.816 -10.175 10.197 1.00 97.00 91 THR A N 1
ATOM 687 C CA . THR A 1 91 ? -10.702 -10.241 9.243 1.00 97.00 91 THR A CA 1
ATOM 688 C C . THR A 1 91 ? -11.190 -9.991 7.819 1.00 97.00 91 THR A C 1
ATOM 690 O O . THR A 1 91 ? -12.228 -10.509 7.398 1.00 97.00 91 THR A O 1
ATOM 693 N N . VAL A 1 92 ? -10.425 -9.200 7.068 1.00 97.81 92 VAL A N 1
ATOM 694 C CA . VAL A 1 92 ? -10.684 -8.858 5.666 1.00 97.81 92 VAL A CA 1
ATOM 695 C C . VAL A 1 92 ? -9.388 -8.924 4.858 1.00 97.81 92 VAL A C 1
ATOM 697 O O . VAL A 1 92 ? -8.303 -8.673 5.382 1.00 97.81 92 VAL A O 1
ATOM 700 N N . VAL A 1 93 ? -9.483 -9.248 3.572 1.00 97.88 93 VAL A N 1
ATOM 701 C CA . VAL A 1 93 ? -8.381 -9.126 2.615 1.00 97.88 93 VAL A CA 1
ATOM 702 C C . VAL A 1 93 ? -8.583 -7.864 1.787 1.00 97.88 93 VAL A C 1
ATOM 704 O O . VAL A 1 93 ? -9.522 -7.740 1.006 1.00 97.88 93 VAL A O 1
ATOM 707 N N . LEU A 1 94 ? -7.670 -6.912 1.940 1.00 97.94 94 LEU A N 1
ATOM 708 C CA . LEU A 1 94 ? -7.576 -5.741 1.083 1.00 97.94 94 LEU A CA 1
ATOM 709 C C . LEU A 1 94 ? -6.864 -6.157 -0.205 1.00 97.94 94 LEU A C 1
ATOM 711 O O . LEU A 1 94 ? -5.730 -6.639 -0.171 1.00 97.94 94 LEU A O 1
ATOM 715 N N . ARG A 1 95 ? -7.526 -5.978 -1.350 1.00 97.69 95 ARG A N 1
ATOM 716 C CA . ARG A 1 95 ? -6.981 -6.357 -2.660 1.00 97.69 95 ARG A CA 1
ATOM 717 C C . ARG A 1 95 ? -5.690 -5.596 -2.942 1.00 97.69 95 ARG A C 1
ATOM 719 O O . ARG A 1 95 ? -4.706 -6.220 -3.313 1.00 97.69 95 ARG A O 1
ATOM 726 N N . GLU A 1 96 ? -5.678 -4.291 -2.672 1.00 97.50 96 GLU A N 1
ATOM 727 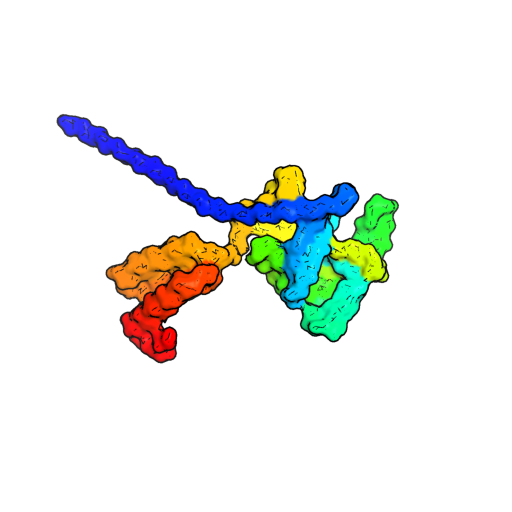C CA . GLU A 1 96 ? -4.500 -3.435 -2.801 1.00 97.50 96 GLU A CA 1
ATOM 728 C C . GLU A 1 96 ? -4.411 -2.420 -1.649 1.00 97.50 96 GLU A C 1
ATOM 730 O O . GLU A 1 96 ? -5.394 -1.747 -1.331 1.00 97.50 96 GLU A O 1
ATOM 735 N N . VAL A 1 97 ? -3.219 -2.266 -1.069 1.00 97.62 97 VAL A N 1
ATOM 736 C CA . VAL A 1 97 ? -2.840 -1.130 -0.214 1.00 97.62 97 VAL A CA 1
ATOM 737 C C . VAL A 1 97 ? -1.691 -0.384 -0.885 1.00 97.62 97 VAL A C 1
ATOM 739 O O . VAL A 1 97 ? -0.663 -0.987 -1.187 1.00 97.62 97 VAL A O 1
ATOM 742 N N . GLU A 1 98 ? -1.852 0.916 -1.124 1.00 95.19 98 GLU A N 1
ATOM 743 C CA . GLU A 1 98 ? -0.844 1.761 -1.769 1.00 95.19 98 GLU A CA 1
ATOM 744 C C . GLU A 1 98 ? -0.252 2.774 -0.784 1.00 95.19 98 GLU A C 1
ATOM 746 O O . GLU A 1 98 ? -0.994 3.560 -0.198 1.00 95.19 98 GLU A O 1
ATOM 751 N N . ILE A 1 99 ? 1.076 2.792 -0.632 1.00 94.88 99 ILE A N 1
ATOM 752 C CA . ILE A 1 99 ? 1.801 3.740 0.232 1.00 94.88 99 ILE A CA 1
ATOM 753 C C . ILE A 1 99 ? 2.981 4.322 -0.543 1.00 94.88 99 ILE A C 1
ATOM 755 O O . ILE A 1 99 ? 3.859 3.588 -0.995 1.00 94.88 99 ILE A O 1
ATOM 759 N N . GLY A 1 100 ? 2.993 5.642 -0.744 1.00 88.38 100 GLY A N 1
ATOM 760 C CA . GLY A 1 100 ? 4.032 6.316 -1.536 1.00 88.38 100 GLY A CA 1
ATOM 761 C C . GLY A 1 100 ? 4.150 5.819 -2.987 1.00 88.38 100 GLY A C 1
ATOM 762 O O . GLY A 1 100 ? 5.193 5.978 -3.606 1.00 88.38 100 GLY A O 1
ATOM 763 N N . GLY A 1 101 ? 3.109 5.183 -3.535 1.00 85.69 101 GLY A N 1
ATOM 764 C CA . GLY A 1 101 ? 3.136 4.535 -4.851 1.00 85.69 101 GLY A CA 1
ATOM 765 C C . GLY A 1 101 ? 3.580 3.065 -4.840 1.00 85.69 101 GLY A C 1
ATOM 766 O O . GLY A 1 101 ? 3.546 2.420 -5.887 1.00 85.69 101 GLY A O 1
ATOM 767 N N . ILE A 1 102 ? 3.959 2.502 -3.685 1.00 87.12 102 ILE A N 1
ATOM 768 C CA . ILE A 1 102 ? 4.173 1.055 -3.521 1.00 87.12 102 ILE A CA 1
ATOM 769 C C . ILE A 1 102 ? 2.821 0.380 -3.377 1.00 87.12 102 ILE A C 1
ATOM 771 O O . ILE A 1 102 ? 2.106 0.669 -2.424 1.00 87.12 102 ILE A O 1
ATOM 775 N N . LYS A 1 103 ? 2.509 -0.557 -4.273 1.00 92.38 103 LYS A N 1
ATOM 776 C CA . LYS A 1 103 ? 1.271 -1.344 -4.247 1.00 92.38 103 LYS A CA 1
ATOM 777 C C . LYS A 1 103 ? 1.512 -2.708 -3.607 1.00 92.38 103 LYS A C 1
ATOM 779 O O . LYS A 1 103 ? 2.215 -3.550 -4.165 1.00 92.38 103 LYS A O 1
ATOM 784 N N . LEU A 1 104 ? 0.902 -2.930 -2.451 1.00 93.81 104 LEU A N 1
ATOM 785 C CA . LEU A 1 104 ? 0.876 -4.204 -1.745 1.00 93.81 104 LEU A CA 1
ATOM 786 C C . LEU A 1 104 ? -0.420 -4.934 -2.094 1.00 93.81 104 LEU A C 1
ATOM 788 O O . LEU A 1 104 ? -1.500 -4.411 -1.840 1.00 93.81 104 LEU A O 1
ATOM 792 N N . GLN A 1 105 ? -0.320 -6.132 -2.665 1.00 95.44 105 GLN A N 1
ATOM 793 C CA . GLN A 1 105 ? -1.488 -6.925 -3.058 1.00 95.44 105 GLN A CA 1
ATOM 794 C C . GL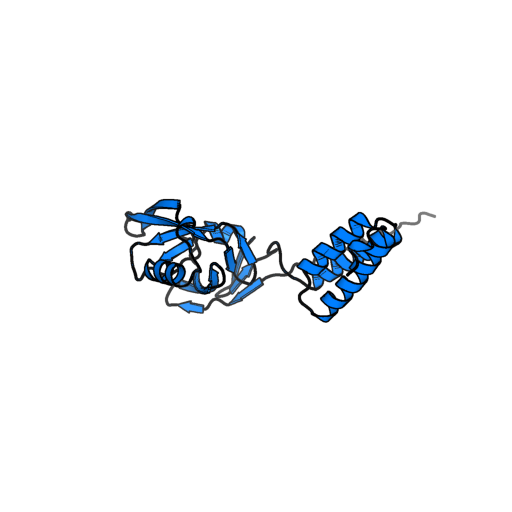N A 1 105 ? -1.874 -7.924 -1.961 1.00 95.44 105 GLN A C 1
ATOM 796 O O . GLN A 1 105 ? -0.997 -8.436 -1.259 1.00 95.44 105 GLN A O 1
ATOM 801 N N . ASN A 1 106 ? -3.168 -8.243 -1.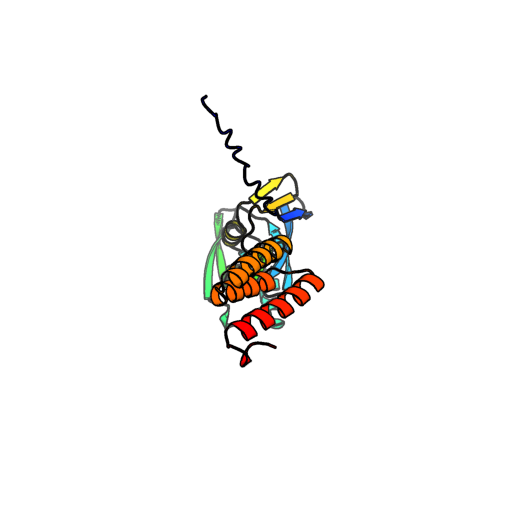863 1.00 95.06 106 ASN A N 1
ATOM 802 C CA . ASN A 1 106 ? -3.725 -9.256 -0.955 1.00 95.06 106 ASN A CA 1
ATOM 803 C C . ASN A 1 106 ? -3.260 -9.067 0.502 1.00 95.06 106 ASN A C 1
ATOM 805 O O . ASN A 1 106 ? -2.638 -9.943 1.109 1.00 95.06 106 ASN A O 1
ATOM 809 N N . VAL A 1 107 ? -3.509 -7.879 1.048 1.00 96.12 107 VAL A N 1
ATOM 810 C CA . VAL A 1 107 ? -3.109 -7.502 2.405 1.00 96.12 107 VAL A CA 1
ATOM 811 C C . VAL A 1 107 ? -4.203 -7.898 3.388 1.00 96.12 107 VAL A C 1
ATOM 813 O O . VAL A 1 107 ? -5.305 -7.362 3.342 1.00 96.12 107 VAL A O 1
ATOM 816 N N . THR A 1 108 ? -3.898 -8.818 4.300 1.00 95.38 108 THR A N 1
ATOM 817 C CA . THR A 1 108 ? -4.774 -9.115 5.438 1.00 95.38 108 THR A CA 1
ATOM 818 C C . THR A 1 108 ? -4.870 -7.899 6.354 1.00 95.38 108 THR A C 1
ATOM 820 O O . THR A 1 108 ? -3.854 -7.300 6.708 1.00 95.38 108 THR A O 1
ATOM 823 N N . ALA A 1 109 ? -6.091 -7.557 6.746 1.00 96.44 109 ALA A N 1
ATOM 824 C CA . ALA A 1 109 ? -6.386 -6.493 7.687 1.00 96.44 109 ALA A CA 1
ATOM 825 C C . ALA A 1 109 ? -7.441 -6.945 8.703 1.00 96.44 109 ALA A C 1
ATOM 827 O O . ALA A 1 109 ? -8.237 -7.853 8.446 1.00 96.44 109 ALA A O 1
ATOM 828 N N . SER A 1 110 ? -7.451 -6.286 9.856 1.00 95.94 110 SER A N 1
ATOM 829 C CA . SER A 1 110 ? -8.465 -6.456 10.893 1.00 95.94 110 SER A CA 1
ATOM 830 C C . SER A 1 110 ? -9.385 -5.237 10.923 1.00 95.94 110 SER A C 1
ATOM 832 O O . SER A 1 110 ? -8.940 -4.099 10.818 1.00 95.94 110 SER A O 1
ATOM 834 N N . ILE A 1 111 ? -10.683 -5.466 11.066 1.00 95.94 111 ILE A N 1
ATOM 835 C CA . ILE A 1 111 ? -11.702 -4.435 11.238 1.00 95.94 111 ILE A CA 1
ATOM 836 C C . ILE A 1 111 ? -12.100 -4.445 12.705 1.00 95.94 111 ILE A C 1
ATOM 838 O O . ILE A 1 111 ? -12.709 -5.411 13.183 1.00 95.94 111 ILE A O 1
ATOM 842 N N . SER A 1 112 ? -11.774 -3.361 13.401 1.00 93.06 112 SER A N 1
ATOM 843 C CA . SER A 1 112 ? -12.226 -3.146 14.766 1.00 93.06 112 SER A CA 1
ATOM 844 C C . SER A 1 112 ? -13.735 -2.954 14.795 1.00 93.06 112 SER A C 1
ATOM 846 O O . SER A 1 112 ? -14.302 -2.254 13.956 1.00 93.06 112 SER A O 1
ATOM 848 N N . HIS A 1 113 ? -14.397 -3.534 15.794 1.00 90.56 113 HIS A N 1
ATOM 849 C CA . HIS A 1 113 ? -15.817 -3.270 16.047 1.00 90.56 113 HIS A CA 1
ATOM 850 C C . HIS A 1 113 ? -16.059 -1.870 16.640 1.00 90.56 113 HIS A C 1
ATOM 852 O O . HIS A 1 113 ? -17.206 -1.446 1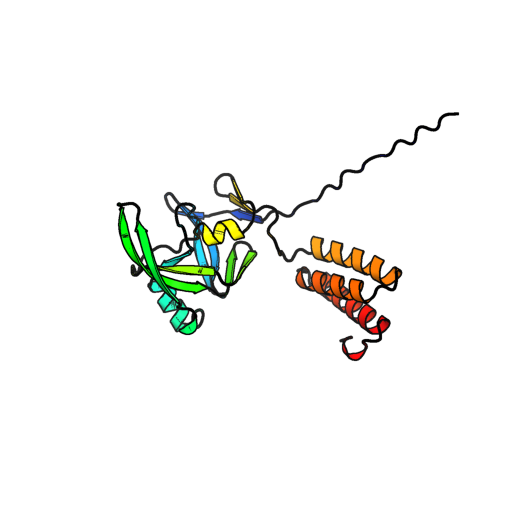6.760 1.00 90.56 113 HIS A O 1
ATOM 858 N N . ASN A 1 114 ? -14.994 -1.130 16.969 1.00 87.88 114 ASN A N 1
ATOM 859 C CA . ASN A 1 114 ? -15.068 0.276 17.343 1.00 87.88 114 ASN A CA 1
ATOM 860 C C . ASN A 1 114 ? -15.240 1.163 16.093 1.00 87.88 114 ASN A C 1
ATOM 862 O O . ASN A 1 114 ? -14.487 1.061 15.121 1.00 87.88 114 ASN A O 1
ATOM 866 N N . LEU A 1 115 ? -16.238 2.050 16.133 1.00 87.25 115 LEU A N 1
ATOM 867 C CA . LEU A 1 115 ? -16.552 2.990 15.055 1.00 87.25 115 LEU A CA 1
ATOM 868 C C . LEU A 1 115 ? -15.473 4.066 14.864 1.00 87.25 115 LEU A C 1
ATOM 870 O O . LEU A 1 115 ? -15.293 4.523 13.737 1.00 87.25 115 LEU A O 1
ATOM 874 N N . ASP A 1 116 ? -14.762 4.423 15.936 1.00 84.50 116 ASP A N 1
ATOM 875 C CA . ASP A 1 116 ? -13.795 5.529 15.975 1.00 84.50 116 ASP A CA 1
ATOM 876 C C . ASP A 1 116 ? -12.335 5.041 16.006 1.00 84.50 116 ASP A C 1
ATOM 878 O O . ASP A 1 116 ? -11.417 5.808 16.305 1.00 84.50 116 ASP A O 1
ATOM 882 N N . ALA A 1 117 ? -12.097 3.750 15.748 1.00 87.12 117 ALA A N 1
ATOM 883 C CA . ALA A 1 117 ? -10.737 3.225 15.687 1.00 87.12 117 ALA A CA 1
ATOM 884 C C . ALA A 1 117 ? -9.943 3.916 14.560 1.00 87.12 117 ALA A C 1
ATOM 886 O O . ALA A 1 117 ? -10.453 4.055 13.450 1.00 87.12 117 ALA A O 1
ATOM 887 N N . PRO A 1 118 ? -8.696 4.346 14.796 1.00 90.69 118 PRO A N 1
ATOM 888 C CA . PRO A 1 118 ? -7.878 4.905 13.728 1.00 90.69 118 PRO A CA 1
ATOM 889 C C . PRO A 1 118 ? -7.514 3.832 12.694 1.00 90.69 118 PRO A C 1
ATOM 891 O O . PRO A 1 118 ? -7.259 2.680 13.052 1.00 90.69 118 PRO A O 1
ATOM 894 N N . LEU A 1 119 ? -7.406 4.231 11.426 1.00 95.44 119 LEU A N 1
ATOM 895 C CA . LEU A 1 119 ? -6.795 3.409 10.386 1.00 95.44 119 LEU A CA 1
ATOM 896 C C . LEU A 1 119 ? -5.297 3.270 10.658 1.00 95.44 119 LEU A C 1
ATOM 898 O O . LEU A 1 119 ? -4.563 4.257 10.584 1.00 95.44 119 LEU A O 1
ATOM 902 N N . LEU A 1 120 ? -4.830 2.062 10.961 1.00 97.06 120 LEU A N 1
ATOM 903 C CA . LEU A 1 120 ? -3.421 1.808 11.276 1.00 97.06 120 LEU A CA 1
ATOM 904 C C . LEU A 1 120 ? -2.727 1.098 10.120 1.00 97.06 120 LEU A C 1
ATOM 906 O O . LEU A 1 120 ? -3.236 0.115 9.577 1.00 97.06 120 LEU A O 1
ATOM 910 N N . LEU A 1 121 ? -1.519 1.548 9.792 1.00 97.50 121 LEU A N 1
ATOM 911 C CA . LEU A 1 121 ? -0.582 0.805 8.963 1.00 97.50 121 LEU A CA 1
ATOM 912 C C . LEU A 1 121 ? 0.329 -0.019 9.878 1.00 97.50 121 LEU A C 1
ATOM 914 O O . LEU A 1 121 ? 1.350 0.483 10.342 1.00 97.50 121 LEU A O 1
ATOM 918 N N . GLY A 1 122 ? -0.065 -1.264 10.146 1.00 95.75 122 GLY A N 1
ATOM 919 C CA . GLY A 1 122 ? 0.688 -2.178 11.003 1.00 95.75 122 GLY A CA 1
ATOM 920 C C . GLY A 1 122 ? 1.877 -2.860 10.324 1.00 95.75 122 GLY A C 1
ATOM 921 O O . GLY A 1 122 ? 2.113 -2.748 9.114 1.00 95.75 122 GLY A O 1
ATOM 922 N N . GLN A 1 123 ? 2.615 -3.632 11.121 1.00 94.06 123 GLN A N 1
ATOM 923 C CA . GLN A 1 123 ? 3.843 -4.327 10.729 1.00 94.06 123 GLN A CA 1
ATOM 924 C C . GLN A 1 123 ? 3.677 -5.240 9.509 1.00 94.06 123 GLN A C 1
ATOM 926 O O . GLN A 1 123 ? 4.572 -5.277 8.661 1.00 94.06 123 GLN A O 1
ATOM 931 N N . SER A 1 124 ? 2.541 -5.932 9.365 1.00 91.31 124 SER A N 1
ATOM 932 C CA . SER A 1 124 ? 2.318 -6.856 8.243 1.00 91.31 124 SER A CA 1
ATOM 933 C C . SER A 1 124 ? 2.288 -6.170 6.871 1.00 91.31 124 SER A C 1
ATOM 935 O O . SER A 1 124 ? 2.606 -6.809 5.860 1.00 91.31 124 SER A O 1
ATOM 937 N N . ALA A 1 125 ? 1.979 -4.870 6.820 1.00 95.19 125 ALA A N 1
ATOM 938 C CA . ALA A 1 125 ? 2.125 -4.040 5.627 1.00 95.19 125 ALA A CA 1
ATOM 939 C C . ALA A 1 125 ? 3.484 -3.327 5.582 1.00 95.19 125 ALA A C 1
ATOM 941 O O . ALA A 1 125 ? 4.137 -3.354 4.538 1.00 95.19 125 ALA A O 1
ATOM 942 N N . ILE A 1 126 ? 3.947 -2.753 6.702 1.00 95.25 126 ILE A N 1
ATOM 943 C CA . ILE A 1 126 ? 5.223 -2.018 6.777 1.00 95.25 126 ILE A CA 1
ATOM 944 C C . ILE A 1 126 ? 6.389 -2.866 6.256 1.00 95.25 126 ILE A C 1
ATOM 946 O O . ILE A 1 126 ? 7.159 -2.408 5.413 1.00 95.25 126 ILE A O 1
ATOM 950 N N . GLN A 1 127 ? 6.497 -4.123 6.692 1.00 91.62 127 GLN A N 1
ATOM 951 C CA . GLN A 1 127 ? 7.602 -5.011 6.306 1.00 91.62 127 GLN A CA 1
ATOM 952 C C . GLN A 1 127 ? 7.624 -5.335 4.804 1.00 91.62 127 GLN A C 1
ATOM 954 O O . GLN A 1 127 ? 8.658 -5.732 4.266 1.00 91.62 127 GLN A O 1
ATOM 959 N N . LYS A 1 128 ? 6.495 -5.151 4.110 1.00 91.38 128 LYS A N 1
ATOM 960 C CA . LYS A 1 128 ? 6.370 -5.385 2.667 1.00 91.38 128 LYS A CA 1
ATOM 961 C C . LYS A 1 128 ? 6.720 -4.154 1.827 1.00 91.38 128 LYS A C 1
ATOM 963 O O . LYS A 1 128 ? 6.920 -4.305 0.625 1.00 91.38 128 LYS A O 1
ATOM 968 N N . LEU A 1 129 ? 6.839 -2.966 2.430 1.00 90.00 129 LEU A N 1
ATOM 969 C CA . LEU A 1 129 ? 7.258 -1.742 1.731 1.00 90.00 129 LEU A CA 1
ATOM 970 C C . LEU A 1 129 ? 8.729 -1.804 1.281 1.00 90.00 129 LEU A C 1
ATOM 972 O O . LEU A 1 129 ? 9.111 -1.177 0.298 1.00 90.00 129 LEU A O 1
ATOM 976 N N . GLY A 1 130 ? 9.547 -2.595 1.973 1.00 86.19 130 GLY A N 1
ATOM 977 C CA . GLY A 1 130 ? 10.998 -2.644 1.802 1.00 86.19 130 GLY A CA 1
ATOM 978 C C . GLY A 1 130 ? 11.719 -2.097 3.036 1.00 86.19 130 GLY A C 1
ATOM 979 O O . GLY A 1 130 ? 11.072 -1.800 4.040 1.00 86.19 130 GLY A O 1
ATOM 980 N N . PRO A 1 131 ? 13.058 -1.995 3.004 1.00 88.94 131 PRO A N 1
ATOM 981 C CA . PRO A 1 131 ? 13.805 -1.401 4.105 1.00 88.94 131 PRO A CA 1
ATOM 982 C C . PRO A 1 131 ? 13.352 0.040 4.351 1.00 88.94 131 PRO A C 1
ATOM 984 O O . PRO A 1 131 ? 13.352 0.858 3.431 1.00 88.94 131 PRO A O 1
ATOM 987 N N . ILE A 1 132 ? 12.980 0.348 5.592 1.00 92.38 132 ILE A N 1
ATOM 988 C CA . ILE A 1 132 ? 12.538 1.684 5.990 1.00 92.38 132 ILE A CA 1
ATOM 989 C C . ILE A 1 132 ? 13.537 2.349 6.935 1.00 92.38 132 ILE A C 1
ATOM 991 O O . ILE A 1 132 ? 14.209 1.684 7.722 1.00 92.38 132 ILE A O 1
ATOM 995 N N . GLN A 1 133 ? 13.591 3.674 6.885 1.00 93.06 133 GLN A N 1
ATOM 996 C CA . GLN A 1 133 ? 14.296 4.529 7.829 1.00 93.06 133 GLN A CA 1
ATOM 997 C C . GLN A 1 133 ? 13.371 5.677 8.239 1.00 93.06 133 GLN A C 1
ATOM 999 O O . GLN A 1 133 ? 12.686 6.260 7.401 1.00 93.06 133 GLN A O 1
ATOM 1004 N N . LEU A 1 134 ? 13.361 6.003 9.531 1.00 94.31 134 LEU A N 1
ATOM 1005 C CA . LEU A 1 134 ? 12.677 7.181 10.055 1.00 94.31 134 LEU A CA 1
ATOM 1006 C C . LEU A 1 134 ? 13.706 8.291 10.291 1.00 94.31 134 LEU A C 1
ATOM 1008 O O . LEU A 1 134 ? 14.711 8.065 10.964 1.00 94.31 134 LEU A O 1
ATOM 1012 N N . ASP A 1 135 ? 13.450 9.474 9.738 1.00 92.94 135 ASP A N 1
ATOM 1013 C CA . ASP A 1 135 ? 14.241 10.693 9.946 1.00 92.94 135 ASP A CA 1
ATOM 1014 C C . ASP A 1 135 ? 13.297 11.837 10.341 1.00 92.94 135 ASP A C 1
ATOM 1016 O O . ASP A 1 135 ? 12.656 12.470 9.499 1.00 92.94 135 ASP A O 1
ATOM 1020 N N . GLY A 1 136 ? 13.120 12.037 11.649 1.00 93.88 136 GLY A N 1
ATOM 1021 C CA . GLY A 1 136 ? 12.107 12.949 12.181 1.00 93.88 136 GLY A CA 1
ATOM 1022 C C . GLY A 1 136 ? 10.693 12.532 11.762 1.00 93.88 136 GLY A C 1
ATOM 1023 O O . GLY A 1 136 ? 10.239 11.439 12.098 1.00 93.88 136 GLY A O 1
ATOM 1024 N N . ASN A 1 137 ? 10.000 13.403 11.024 1.00 95.00 137 ASN A N 1
ATOM 1025 C CA . ASN A 1 137 ? 8.676 13.129 10.458 1.00 95.00 137 ASN A CA 1
ATOM 1026 C C . ASN A 1 137 ? 8.731 12.465 9.071 1.00 95.00 137 ASN A C 1
ATOM 1028 O O . ASN A 1 137 ? 7.692 12.308 8.435 1.00 95.00 137 ASN A O 1
ATOM 1032 N N . LYS A 1 138 ? 9.910 12.088 8.569 1.00 95.44 138 LYS A N 1
ATOM 1033 C CA . LYS A 1 138 ? 10.054 11.475 7.246 1.00 95.44 138 LYS A CA 1
ATOM 1034 C C . LYS A 1 138 ? 10.131 9.960 7.355 1.00 95.44 138 LYS A C 1
ATOM 1036 O O . LYS A 1 138 ? 10.981 9.427 8.067 1.00 95.44 138 LYS A O 1
ATOM 1041 N N . LEU A 1 139 ? 9.282 9.279 6.591 1.00 95.25 139 LEU A N 1
ATOM 1042 C CA . LEU A 1 139 ? 9.415 7.859 6.289 1.00 95.25 139 LEU A CA 1
ATOM 1043 C C . LEU A 1 139 ? 10.194 7.715 4.980 1.00 95.25 139 LEU A C 1
ATOM 1045 O O . LEU A 1 139 ? 9.719 8.108 3.914 1.00 95.25 139 LEU A O 1
ATOM 1049 N N . ILE A 1 140 ? 11.391 7.150 5.070 1.00 92.81 140 ILE A N 1
ATOM 1050 C CA . ILE A 1 140 ? 12.259 6.870 3.930 1.00 92.81 140 ILE A CA 1
ATOM 1051 C C . ILE A 1 140 ? 12.155 5.380 3.619 1.00 92.81 140 ILE A C 1
ATOM 1053 O O . ILE A 1 140 ? 12.483 4.556 4.466 1.00 92.81 140 ILE A O 1
ATOM 1057 N N . ILE A 1 141 ? 11.720 5.026 2.412 1.00 90.06 141 ILE A N 1
ATOM 1058 C CA . ILE A 1 141 ? 11.643 3.635 1.952 1.00 90.06 141 ILE A CA 1
ATOM 1059 C C . ILE A 1 141 ? 12.747 3.425 0.918 1.00 90.06 141 ILE A C 1
ATOM 1061 O O . ILE A 1 141 ? 12.720 4.003 -0.174 1.00 90.06 141 ILE A O 1
ATOM 1065 N N . GLN A 1 142 ? 13.741 2.619 1.280 1.00 81.62 142 GLN A N 1
ATOM 1066 C CA . GLN A 1 142 ? 14.866 2.271 0.421 1.00 81.62 142 GLN A CA 1
ATOM 1067 C C . GLN A 1 142 ? 14.477 1.109 -0.490 1.00 81.62 142 GLN A C 1
ATOM 1069 O O . GLN A 1 142 ? 13.766 0.199 -0.070 1.00 81.62 142 GLN A O 1
ATOM 1074 N N . ASN A 1 143 ? 14.988 1.090 -1.724 1.00 64.50 143 ASN A N 1
ATOM 1075 C CA . ASN A 1 143 ? 14.807 -0.039 -2.645 1.00 64.50 143 ASN A CA 1
ATOM 1076 C C . ASN A 1 143 ? 13.345 -0.477 -2.802 1.00 64.50 143 ASN A C 1
ATOM 1078 O O . ASN A 1 143 ? 13.087 -1.683 -2.864 1.00 64.50 143 ASN A O 1
ATOM 1082 N N . GLY A 1 144 ? 12.389 0.460 -2.809 1.00 52.94 144 GLY A N 1
ATOM 1083 C CA . GLY A 1 144 ? 10.986 0.076 -2.918 1.00 52.94 144 GLY A CA 1
ATOM 1084 C C . GLY A 1 144 ? 10.804 -0.744 -4.193 1.00 52.94 144 GLY A C 1
ATOM 1085 O O . GLY A 1 144 ? 11.103 -0.314 -5.311 1.00 52.94 144 GLY A O 1
ATOM 1086 N N . LYS A 1 145 ? 10.461 -2.012 -3.990 1.00 46.16 145 LYS A N 1
ATOM 1087 C CA . LYS A 1 145 ? 10.316 -2.973 -5.073 1.00 46.16 145 LYS A CA 1
ATOM 1088 C C . LYS A 1 145 ? 9.125 -2.506 -5.917 1.00 46.16 145 LYS A C 1
ATOM 1090 O O . LYS A 1 145 ? 8.077 -2.197 -5.359 1.00 46.16 145 LYS A O 1
ATOM 1095 N N . ASN A 1 146 ? 9.288 -2.488 -7.242 1.00 52.59 146 ASN A N 1
ATOM 1096 C CA . ASN A 1 146 ? 8.229 -2.238 -8.237 1.00 52.59 146 ASN A CA 1
ATOM 1097 C C . ASN A 1 146 ? 7.812 -0.774 -8.503 1.00 52.59 146 ASN A C 1
ATOM 1099 O O . ASN A 1 146 ? 6.647 -0.534 -8.827 1.00 52.59 146 ASN A O 1
ATOM 1103 N N . PHE A 1 147 ? 8.714 0.214 -8.440 1.00 61.19 147 PHE A N 1
ATOM 1104 C CA . PHE A 1 147 ? 8.340 1.556 -8.911 1.00 61.19 147 PHE A CA 1
ATOM 1105 C C . PHE A 1 147 ? 8.265 1.685 -10.416 1.00 61.19 147 PHE A C 1
ATOM 1107 O O . PHE A 1 147 ? 9.145 1.249 -11.156 1.00 61.19 147 PHE A O 1
ATOM 1114 N N . LYS A 1 148 ? 7.265 2.457 -10.841 1.00 64.75 148 LYS A N 1
ATOM 1115 C CA . LYS A 1 148 ? 7.345 3.153 -12.113 1.00 64.75 148 LYS A CA 1
ATOM 1116 C C . LYS A 1 148 ? 8.406 4.240 -12.008 1.00 64.75 148 LYS A C 1
ATOM 1118 O O . LYS A 1 148 ? 8.211 5.249 -11.338 1.00 64.75 148 LYS A O 1
ATOM 1123 N N . SER A 1 149 ? 9.558 3.988 -12.609 1.00 77.25 149 SER A N 1
ATOM 1124 C CA . SER A 1 149 ? 10.669 4.920 -12.687 1.00 77.25 149 SER A CA 1
ATOM 1125 C C . SER A 1 149 ? 11.108 5.033 -14.135 1.00 77.25 149 SER A C 1
ATOM 1127 O O . SER A 1 149 ? 11.517 4.037 -14.733 1.00 77.25 149 SER A O 1
ATOM 1129 N N . ASP A 1 150 ? 11.107 6.254 -14.674 1.00 80.75 150 ASP A N 1
ATOM 1130 C CA . ASP A 1 150 ? 11.657 6.506 -16.009 1.00 80.75 150 ASP A CA 1
ATOM 1131 C C . ASP A 1 150 ? 13.129 6.095 -16.091 1.00 80.75 150 ASP A C 1
ATOM 1133 O O . ASP A 1 150 ? 13.567 5.610 -17.124 1.00 80.75 150 ASP A O 1
ATOM 1137 N N . LYS A 1 151 ? 13.888 6.193 -14.989 1.00 83.44 151 LYS A N 1
ATOM 1138 C CA . LYS A 1 151 ? 15.268 5.690 -14.930 1.00 83.44 151 LYS A CA 1
ATOM 1139 C C . LYS A 1 151 ? 15.325 4.178 -15.159 1.00 83.44 151 LYS A C 1
ATOM 1141 O O . LYS A 1 151 ? 16.102 3.728 -15.990 1.00 83.44 151 LYS A O 1
ATOM 1146 N N . GLN A 1 152 ? 14.485 3.402 -14.470 1.00 82.69 152 GLN A N 1
ATOM 1147 C CA . GLN A 1 152 ? 14.417 1.948 -14.676 1.00 82.69 152 GLN A CA 1
ATOM 1148 C C . GLN A 1 152 ? 13.917 1.595 -16.080 1.00 82.69 152 GLN A C 1
ATOM 1150 O O . GLN A 1 152 ? 14.429 0.663 -16.694 1.00 82.69 152 GLN A O 1
ATOM 1155 N N . ALA A 1 153 ? 12.949 2.352 -16.601 1.00 90.00 153 ALA A N 1
ATOM 1156 C CA . ALA A 1 153 ? 12.462 2.183 -17.962 1.00 90.00 153 ALA A CA 1
ATOM 1157 C C . ALA A 1 153 ? 13.564 2.455 -18.998 1.00 90.00 153 ALA A C 1
ATOM 1159 O O . ALA A 1 153 ? 13.719 1.669 -19.927 1.00 90.00 153 ALA A O 1
ATOM 1160 N N . TRP A 1 154 ? 14.377 3.498 -18.808 1.00 92.50 154 TRP A N 1
ATOM 1161 C CA . TRP A 1 154 ? 15.547 3.766 -19.646 1.00 92.50 154 TRP A CA 1
ATOM 1162 C C . TRP A 1 154 ? 16.611 2.671 -19.534 1.00 92.50 154 TRP A C 1
ATOM 1164 O O . TRP A 1 154 ? 17.114 2.218 -20.557 1.00 92.50 154 TRP A O 1
ATOM 1174 N N . ASP A 1 155 ? 16.924 2.193 -18.327 1.00 90.62 155 ASP A N 1
ATOM 1175 C CA . ASP A 1 155 ? 17.886 1.099 -18.130 1.00 90.62 155 ASP A CA 1
ATOM 1176 C C . ASP A 1 155 ? 17.443 -0.182 -18.869 1.00 90.62 155 ASP A C 1
ATOM 1178 O O . ASP A 1 155 ? 18.260 -0.872 -19.481 1.00 90.62 155 ASP A O 1
ATOM 1182 N N . LEU A 1 156 ? 16.143 -0.500 -18.837 1.00 93.81 156 LEU A N 1
ATOM 1183 C CA . LEU A 1 156 ? 15.553 -1.627 -19.568 1.00 93.81 156 LEU A CA 1
ATOM 1184 C C . LEU A 1 156 ? 15.509 -1.387 -21.083 1.00 93.81 156 LEU A C 1
ATOM 1186 O O . LEU A 1 156 ? 15.796 -2.306 -21.846 1.00 93.81 156 LEU A O 1
ATOM 1190 N N . TYR A 1 157 ? 15.215 -0.161 -21.518 1.00 94.94 157 TYR A N 1
ATOM 1191 C CA . TYR A 1 157 ? 15.278 0.242 -22.923 1.00 94.94 157 TYR A CA 1
ATOM 1192 C C . TYR A 1 157 ? 16.684 0.044 -23.502 1.00 94.94 157 TYR A C 1
ATOM 1194 O O . TYR A 1 157 ? 16.836 -0.601 -24.537 1.00 94.94 157 TYR A O 1
ATOM 1202 N N . TYR A 1 158 ? 17.729 0.515 -22.816 1.00 94.25 158 TYR A N 1
ATOM 1203 C CA . TYR A 1 158 ? 19.104 0.356 -23.298 1.00 94.25 158 TYR A CA 1
ATOM 1204 C C . TYR A 1 158 ? 19.532 -1.112 -23.373 1.00 94.25 158 TYR A C 1
ATOM 1206 O O . TYR A 1 158 ? 20.218 -1.491 -24.318 1.00 94.25 158 TYR A O 1
ATOM 1214 N N . LYS A 1 159 ? 19.088 -1.953 -22.430 1.00 93.31 159 LYS A N 1
ATOM 1215 C CA . LYS A 1 159 ? 19.287 -3.408 -22.521 1.00 93.31 159 LYS A CA 1
ATOM 1216 C C . LYS A 1 159 ? 18.576 -3.994 -23.737 1.00 93.31 159 LYS A C 1
ATOM 1218 O O . LYS A 1 159 ? 19.202 -4.701 -24.509 1.00 93.31 159 LYS A O 1
ATOM 1223 N N . SER A 1 160 ? 17.315 -3.621 -23.962 1.00 93.69 160 SER A N 1
ATOM 1224 C CA . SER A 1 160 ? 16.568 -4.107 -25.127 1.00 93.69 160 SER A CA 1
ATOM 1225 C C . SER A 1 160 ? 17.210 -3.715 -26.458 1.00 93.69 160 SER A C 1
ATOM 1227 O O . SER A 1 160 ? 17.144 -4.481 -27.410 1.00 93.69 160 SER A O 1
ATOM 1229 N N . PHE A 1 161 ? 17.880 -2.561 -26.523 1.00 91.50 161 PHE A N 1
ATOM 1230 C CA . PHE A 1 161 ? 18.633 -2.158 -27.707 1.00 91.50 161 PHE A CA 1
ATOM 1231 C C . PHE A 1 161 ? 19.804 -3.114 -27.980 1.00 91.50 161 PHE A C 1
ATOM 1233 O O . PHE A 1 161 ? 19.977 -3.551 -29.113 1.00 91.50 161 PHE A O 1
ATOM 1240 N N . GLN A 1 162 ? 20.545 -3.506 -26.937 1.00 92.62 162 GLN A N 1
ATOM 1241 C CA . GLN A 1 162 ? 21.609 -4.512 -27.044 1.00 92.62 162 GLN A CA 1
ATOM 1242 C C . GLN A 1 162 ? 21.052 -5.876 -27.474 1.00 92.62 162 GLN A C 1
ATOM 1244 O O . GLN A 1 162 ? 21.635 -6.534 -28.332 1.00 92.62 162 GLN A O 1
ATOM 1249 N N . ASP A 1 163 ? 19.903 -6.274 -26.922 1.00 93.25 163 ASP A N 1
ATOM 1250 C CA . ASP A 1 163 ? 19.230 -7.524 -27.286 1.00 93.25 163 ASP A CA 1
ATOM 1251 C C . ASP A 1 163 ? 18.791 -7.512 -28.768 1.00 93.25 163 ASP A C 1
ATOM 1253 O O . ASP A 1 163 ? 18.980 -8.493 -29.484 1.00 93.25 163 ASP A O 1
ATOM 1257 N N . ILE A 1 164 ? 18.272 -6.380 -29.267 1.00 91.31 164 ILE A N 1
ATOM 1258 C CA . ILE A 1 164 ? 17.890 -6.191 -30.679 1.00 91.31 164 ILE A CA 1
ATOM 1259 C C . ILE A 1 164 ? 19.105 -6.274 -31.607 1.00 91.31 164 ILE A C 1
ATOM 1261 O O . ILE A 1 164 ? 19.001 -6.878 -32.676 1.00 91.31 164 ILE A O 1
ATOM 1265 N N . GLU A 1 165 ? 20.234 -5.664 -31.233 1.00 91.44 165 GLU A N 1
ATOM 1266 C CA . GLU A 1 165 ? 21.490 -5.753 -31.992 1.00 91.44 165 GLU A CA 1
ATOM 1267 C C . GLU A 1 165 ? 22.035 -7.186 -32.038 1.00 91.44 165 GLU A C 1
ATOM 1269 O O . GLU A 1 165 ? 22.625 -7.586 -33.039 1.00 91.44 165 GLU A O 1
ATOM 1274 N N . ALA A 1 166 ? 21.798 -7.967 -30.983 1.00 94.12 166 ALA A N 1
ATOM 1275 C CA . ALA A 1 166 ? 22.144 -9.382 -30.909 1.00 94.12 166 ALA A CA 1
ATOM 1276 C C . ALA A 1 166 ? 21.118 -10.313 -31.589 1.00 94.12 166 ALA A C 1
ATOM 1278 O O . ALA A 1 166 ? 21.285 -11.530 -31.536 1.00 94.12 166 ALA A O 1
ATOM 1279 N N . GLU A 1 167 ? 20.066 -9.761 -32.206 1.00 93.38 167 GLU A N 1
ATOM 1280 C CA . GLU A 1 167 ? 18.927 -10.496 -32.781 1.00 93.38 167 GLU A CA 1
ATOM 1281 C C . GLU A 1 167 ? 18.145 -11.362 -31.763 1.00 93.38 167 GLU A C 1
ATOM 1283 O O . GLU A 1 167 ? 17.339 -12.213 -32.145 1.00 93.38 167 GLU A O 1
ATOM 1288 N N . ASP A 1 168 ? 18.304 -11.111 -30.458 1.00 94.94 168 ASP A N 1
ATOM 1289 C CA . ASP A 1 168 ? 17.519 -11.736 -29.386 1.00 94.94 168 ASP A CA 1
ATOM 1290 C C . ASP A 1 168 ? 16.225 -10.948 -29.132 1.00 94.94 168 ASP A C 1
ATOM 1292 O O . ASP A 1 168 ? 16.038 -10.230 -28.143 1.00 94.94 168 ASP A O 1
ATOM 1296 N N . TYR A 1 169 ? 15.300 -11.065 -30.081 1.00 93.19 169 TYR A N 1
ATOM 1297 C CA . TYR A 1 169 ? 14.057 -10.301 -30.044 1.00 93.19 169 TYR A CA 1
ATOM 1298 C C . TYR A 1 169 ? 13.110 -10.714 -28.911 1.00 93.19 169 TYR A C 1
ATOM 1300 O O . TYR A 1 169 ? 12.320 -9.887 -28.461 1.00 93.19 169 TYR A O 1
ATOM 1308 N N . GLU A 1 170 ? 13.176 -11.955 -28.424 1.00 92.62 170 GLU A N 1
ATOM 1309 C CA . GLU A 1 170 ? 12.341 -12.406 -27.301 1.00 92.62 170 GLU A CA 1
ATOM 1310 C C . GLU A 1 170 ? 12.741 -11.693 -26.005 1.00 92.62 170 GLU A C 1
ATOM 1312 O O . GLU A 1 170 ? 11.886 -11.142 -25.299 1.00 92.62 170 GLU A O 1
ATOM 1317 N N . THR A 1 171 ? 14.045 -11.634 -25.719 1.00 92.44 171 THR A N 1
ATOM 1318 C CA . THR A 1 171 ? 14.566 -10.909 -24.554 1.00 92.44 171 THR A CA 1
ATOM 1319 C C . THR A 1 171 ? 14.336 -9.404 -24.696 1.00 92.44 171 THR A C 1
ATOM 1321 O O . THR A 1 171 ? 13.898 -8.759 -23.736 1.00 92.44 171 THR A O 1
ATOM 1324 N N . ALA A 1 172 ? 14.509 -8.854 -25.903 1.00 94.56 172 ALA A N 1
ATOM 1325 C CA . ALA A 1 172 ? 14.212 -7.452 -26.179 1.00 94.56 172 ALA A CA 1
ATOM 1326 C C . ALA A 1 172 ? 12.746 -7.093 -25.884 1.00 94.56 172 ALA A C 1
ATOM 1328 O O . ALA A 1 172 ? 12.476 -6.118 -25.180 1.00 94.56 172 ALA A O 1
ATOM 1329 N N . ILE A 1 173 ? 11.792 -7.898 -26.371 1.00 93.94 173 ILE A N 1
ATOM 1330 C CA . ILE A 1 173 ? 10.350 -7.711 -26.143 1.00 93.94 173 ILE A CA 1
ATOM 1331 C C . ILE A 1 173 ? 10.027 -7.757 -24.646 1.00 93.94 173 ILE A C 1
ATOM 1333 O O . ILE A 1 173 ? 9.284 -6.908 -24.142 1.00 93.94 173 ILE A O 1
ATOM 1337 N N . LEU A 1 174 ? 10.606 -8.713 -23.913 1.00 92.75 174 LEU A N 1
ATOM 1338 C CA . LEU A 1 174 ? 10.438 -8.814 -22.463 1.00 92.75 174 LEU A CA 1
ATOM 1339 C C . LEU A 1 174 ? 10.937 -7.551 -21.745 1.00 92.75 174 LEU A C 1
ATOM 1341 O O . LEU A 1 174 ? 10.247 -7.026 -20.867 1.00 92.75 174 LEU A O 1
ATOM 1345 N N . ASN A 1 175 ? 12.121 -7.059 -22.108 1.00 91.81 175 ASN A N 1
ATOM 1346 C CA . ASN A 1 175 ? 12.708 -5.865 -21.505 1.00 91.81 175 ASN A CA 1
ATOM 1347 C C . ASN A 1 175 ? 11.907 -4.598 -21.844 1.00 91.81 175 ASN A C 1
ATOM 1349 O O . ASN A 1 175 ? 11.628 -3.809 -20.941 1.00 91.81 175 ASN A O 1
ATOM 1353 N N . LEU A 1 176 ? 11.447 -4.439 -23.088 1.00 95.00 176 LEU A N 1
ATOM 1354 C CA . LEU A 1 176 ? 10.583 -3.327 -23.511 1.00 95.00 176 LEU A CA 1
ATOM 1355 C C . LEU A 1 176 ? 9.217 -3.344 -22.810 1.00 95.00 176 LEU A C 1
ATOM 1357 O O . LEU A 1 176 ? 8.719 -2.296 -22.396 1.00 95.00 176 LEU A O 1
ATOM 1361 N N . THR A 1 177 ? 8.630 -4.526 -22.608 1.00 92.38 177 THR A N 1
ATOM 1362 C CA . THR A 1 177 ? 7.358 -4.676 -21.881 1.00 92.38 177 THR A CA 1
ATOM 1363 C C . THR A 1 177 ? 7.514 -4.247 -20.422 1.00 92.38 177 THR A C 1
ATOM 1365 O O . THR A 1 177 ? 6.736 -3.431 -19.927 1.00 92.38 177 THR A O 1
ATOM 1368 N N . LYS A 1 178 ? 8.584 -4.694 -19.753 1.00 88.88 178 LYS A N 1
ATOM 1369 C CA . LYS A 1 178 ? 8.917 -4.242 -18.391 1.00 88.88 178 LYS A CA 1
ATOM 1370 C C . LYS A 1 178 ? 9.218 -2.741 -18.345 1.00 88.88 178 LYS A C 1
ATOM 1372 O O . LYS A 1 178 ? 8.808 -2.057 -17.411 1.00 88.88 178 LYS A O 1
ATOM 1377 N N . ALA A 1 179 ? 9.889 -2.197 -19.361 1.00 90.62 179 ALA A N 1
ATOM 1378 C CA . ALA A 1 179 ? 10.149 -0.763 -19.448 1.00 90.62 179 ALA A CA 1
ATOM 1379 C C . ALA A 1 179 ? 8.842 0.044 -19.533 1.00 90.62 179 ALA A C 1
ATOM 1381 O O . ALA A 1 179 ? 8.715 1.069 -18.865 1.00 90.62 179 ALA A O 1
ATOM 1382 N N . LEU A 1 180 ? 7.842 -0.428 -20.289 1.00 91.00 180 LEU A N 1
ATOM 1383 C CA . LEU A 1 180 ? 6.514 0.196 -20.382 1.00 91.00 180 LEU A CA 1
ATOM 1384 C C . LEU A 1 180 ? 5.735 0.152 -19.065 1.00 91.00 180 LEU A C 1
ATOM 1386 O O . LEU A 1 180 ? 4.982 1.089 -18.763 1.00 91.00 180 LEU A O 1
ATOM 1390 N N . GLU A 1 181 ? 5.900 -0.915 -18.285 1.00 86.38 181 GLU A N 1
ATOM 1391 C CA . GLU A 1 181 ? 5.345 -1.010 -16.934 1.00 86.38 181 GLU A CA 1
ATOM 1392 C C . GLU A 1 181 ? 5.975 0.041 -16.017 1.00 86.38 181 GLU A C 1
ATOM 1394 O O . GLU A 1 181 ? 5.248 0.679 -15.251 1.00 86.38 181 GLU A O 1
ATOM 1399 N N . CYS A 1 182 ? 7.284 0.282 -16.158 1.00 82.38 182 CYS A N 1
ATOM 1400 C CA . CYS A 1 182 ? 8.040 1.249 -15.368 1.00 82.38 182 CYS A CA 1
ATOM 1401 C C . CYS A 1 182 ? 7.891 2.715 -15.823 1.00 82.38 182 CYS A C 1
ATOM 1403 O O . CYS A 1 182 ? 8.052 3.618 -15.008 1.00 82.38 182 CYS A O 1
ATOM 1405 N N . ALA A 1 183 ? 7.616 2.989 -17.098 1.00 87.19 183 ALA A N 1
ATOM 1406 C CA . ALA A 1 183 ? 7.650 4.351 -17.633 1.00 87.19 183 ALA A CA 1
ATOM 1407 C C . ALA A 1 183 ? 6.468 5.214 -17.151 1.00 87.19 183 ALA A C 1
ATOM 1409 O O . ALA A 1 183 ? 5.293 4.853 -17.316 1.00 87.19 183 ALA A O 1
ATOM 1410 N N . VAL A 1 184 ? 6.796 6.387 -16.610 1.00 83.31 184 VAL A N 1
ATOM 1411 C CA . VAL A 1 184 ? 5.878 7.434 -16.141 1.00 83.31 184 VAL A CA 1
ATOM 1412 C C . VAL A 1 184 ? 5.736 8.529 -17.198 1.00 83.31 184 VAL A C 1
ATOM 1414 O O . VAL A 1 184 ? 4.611 8.932 -17.506 1.00 83.31 184 VAL A O 1
ATOM 1417 N N . ASP A 1 185 ? 6.845 8.989 -17.783 1.00 87.31 185 ASP A N 1
ATOM 1418 C CA . ASP A 1 185 ? 6.833 10.042 -18.796 1.00 87.31 185 ASP A CA 1
ATOM 1419 C C . ASP A 1 185 ? 6.127 9.595 -20.085 1.00 87.31 185 ASP A C 1
ATOM 1421 O O . ASP A 1 185 ? 6.372 8.523 -20.645 1.00 87.31 185 ASP A O 1
ATOM 1425 N N . LYS A 1 186 ? 5.236 10.450 -20.597 1.00 88.88 186 LYS A N 1
ATOM 1426 C CA . LYS A 1 186 ? 4.420 10.133 -21.778 1.00 88.88 186 LYS A CA 1
ATOM 1427 C C . LYS A 1 186 ? 5.255 10.001 -23.051 1.00 88.88 186 LYS A C 1
ATOM 1429 O O . LYS A 1 186 ? 4.902 9.187 -23.903 1.00 88.88 186 LYS A O 1
ATOM 1434 N N . LYS A 1 187 ? 6.335 10.779 -23.200 1.00 92.62 187 LYS A N 1
ATOM 1435 C CA . LYS A 1 187 ? 7.202 10.697 -24.386 1.00 92.62 187 LYS A CA 1
ATOM 1436 C C . LYS A 1 187 ? 8.011 9.407 -24.358 1.00 92.62 187 LYS A C 1
ATOM 1438 O O . LYS A 1 187 ? 8.072 8.730 -25.379 1.00 92.62 187 LYS A O 1
ATOM 1443 N N . LEU A 1 188 ? 8.539 9.026 -23.194 1.00 92.25 188 LEU A N 1
ATOM 1444 C CA . LEU A 1 188 ? 9.210 7.741 -23.008 1.00 92.25 188 LEU A CA 1
ATOM 1445 C C . LEU A 1 188 ? 8.271 6.573 -23.318 1.00 92.25 188 LEU A C 1
ATOM 1447 O O . LEU A 1 188 ? 8.625 5.691 -24.090 1.00 92.25 188 LEU A O 1
ATOM 1451 N N . ARG A 1 189 ? 7.037 6.595 -22.806 1.00 92.50 189 ARG A N 1
ATOM 1452 C CA . ARG A 1 189 ? 6.034 5.570 -23.144 1.00 92.50 189 ARG A CA 1
ATOM 1453 C C . ARG A 1 189 ? 5.782 5.483 -24.651 1.00 92.50 189 ARG A C 1
ATOM 1455 O O . ARG A 1 189 ? 5.725 4.384 -25.188 1.00 92.50 189 ARG A O 1
ATOM 1462 N N . SER A 1 190 ? 5.657 6.626 -25.331 1.00 93.00 190 SER A N 1
ATOM 1463 C CA . SER A 1 190 ? 5.471 6.670 -26.788 1.00 93.00 190 SER A CA 1
ATOM 1464 C C . SER A 1 190 ? 6.657 6.076 -27.550 1.00 93.00 190 SER A C 1
ATOM 1466 O O . SER A 1 190 ? 6.442 5.360 -28.523 1.00 93.00 190 SER A O 1
ATOM 1468 N N . LEU A 1 191 ? 7.888 6.359 -27.114 1.00 94.62 191 LEU A N 1
ATOM 1469 C CA . LEU A 1 191 ? 9.098 5.769 -27.687 1.00 94.62 191 LEU A CA 1
ATOM 1470 C C . LEU A 1 191 ? 9.098 4.246 -27.512 1.00 94.62 191 LEU A C 1
ATOM 1472 O O . LEU A 1 191 ? 9.291 3.513 -28.477 1.00 94.62 191 LEU A O 1
ATOM 1476 N N . LEU A 1 192 ? 8.820 3.775 -26.294 1.00 95.31 192 LEU A N 1
ATOM 1477 C CA . LEU A 1 192 ? 8.811 2.350 -25.968 1.00 95.31 192 LEU A CA 1
ATOM 1478 C C . LEU A 1 192 ? 7.776 1.560 -26.775 1.00 95.31 192 LEU A C 1
ATOM 1480 O O . LEU A 1 192 ? 8.061 0.435 -27.174 1.00 95.31 192 LEU A O 1
ATOM 1484 N N . TYR A 1 193 ? 6.602 2.136 -27.055 1.00 94.38 193 TYR A N 1
ATOM 1485 C CA . TYR A 1 193 ? 5.631 1.505 -27.954 1.00 94.38 193 TYR A CA 1
ATOM 1486 C C . TYR A 1 193 ? 6.179 1.344 -29.378 1.00 94.38 193 TYR A C 1
ATOM 1488 O O . TYR A 1 193 ? 6.023 0.276 -29.966 1.00 94.38 193 TYR A O 1
ATOM 1496 N N . GLY A 1 194 ? 6.859 2.363 -29.915 1.00 93.56 194 GLY A N 1
ATOM 1497 C CA . GLY A 1 194 ? 7.460 2.299 -31.252 1.00 93.56 194 GLY A CA 1
ATOM 1498 C C . GLY A 1 194 ? 8.551 1.230 -31.368 1.00 93.56 194 GLY A C 1
ATOM 1499 O O . GLY A 1 194 ? 8.576 0.463 -32.335 1.00 93.56 194 GLY A O 1
ATOM 1500 N N . GLU A 1 195 ? 9.415 1.126 -30.357 1.00 94.31 195 GLU A N 1
ATOM 1501 C CA . GLU A 1 195 ? 10.436 0.075 -30.318 1.00 94.31 195 GLU A CA 1
ATOM 1502 C C . GLU A 1 195 ? 9.829 -1.318 -30.154 1.00 94.31 195 GLU A C 1
ATOM 1504 O O . GLU A 1 195 ? 10.234 -2.255 -30.841 1.00 94.31 195 GLU A O 1
ATOM 1509 N N . LEU A 1 196 ? 8.818 -1.464 -29.293 1.00 93.94 196 LEU A N 1
ATOM 1510 C CA . LEU A 1 196 ? 8.148 -2.744 -29.082 1.00 93.94 196 LEU A CA 1
ATOM 1511 C C . LEU A 1 196 ? 7.466 -3.235 -30.367 1.00 93.94 196 LEU A C 1
ATOM 1513 O O . LEU A 1 196 ? 7.616 -4.401 -30.730 1.00 93.94 196 LEU A O 1
ATOM 1517 N N . ALA A 1 197 ? 6.792 -2.345 -31.102 1.00 91.44 197 ALA A N 1
ATOM 1518 C CA . ALA A 1 197 ? 6.217 -2.662 -32.408 1.00 91.44 197 ALA A CA 1
ATOM 1519 C C . ALA A 1 197 ? 7.295 -3.098 -33.418 1.00 91.44 197 ALA A C 1
ATOM 1521 O O . ALA A 1 197 ? 7.113 -4.075 -34.150 1.00 91.44 197 ALA A O 1
ATOM 1522 N N . THR A 1 198 ? 8.451 -2.428 -33.419 1.00 90.81 198 THR A N 1
ATOM 1523 C CA . THR A 1 198 ? 9.591 -2.790 -34.276 1.00 90.81 198 THR A CA 1
ATOM 1524 C C . THR A 1 198 ? 10.151 -4.170 -33.921 1.00 90.81 198 THR A C 1
ATOM 1526 O O . THR A 1 198 ? 10.405 -4.980 -34.816 1.00 90.81 198 THR A O 1
ATOM 1529 N N . ALA A 1 199 ? 10.301 -4.475 -32.630 1.00 91.00 199 ALA A N 1
ATOM 1530 C CA . ALA A 1 199 ? 10.771 -5.773 -32.153 1.00 91.00 199 ALA A CA 1
ATOM 1531 C C . ALA A 1 199 ? 9.785 -6.909 -32.494 1.00 91.00 199 ALA A C 1
ATOM 1533 O O . ALA A 1 199 ? 10.200 -7.974 -32.961 1.00 91.00 199 ALA A O 1
ATOM 1534 N N . TYR A 1 200 ? 8.473 -6.679 -32.367 1.00 91.38 200 TYR A N 1
ATOM 1535 C CA . TYR A 1 200 ? 7.451 -7.631 -32.823 1.00 91.38 200 TYR A CA 1
ATOM 1536 C C . TYR A 1 200 ? 7.496 -7.865 -34.337 1.00 91.38 200 TYR A C 1
ATOM 1538 O O . TYR A 1 200 ? 7.436 -9.008 -34.796 1.00 91.38 200 TYR A O 1
ATOM 1546 N N . TYR A 1 201 ? 7.680 -6.805 -35.127 1.00 89.38 201 TYR A N 1
ATOM 1547 C CA . TYR A 1 201 ? 7.807 -6.930 -36.577 1.00 89.38 201 TYR A CA 1
ATOM 1548 C C . TYR A 1 201 ? 9.032 -7.766 -36.983 1.00 89.38 201 TYR A C 1
ATOM 1550 O O . TYR A 1 201 ? 8.929 -8.621 -37.867 1.00 89.38 201 TYR A O 1
ATOM 1558 N N . ARG A 1 202 ? 10.180 -7.542 -36.327 1.00 89.19 202 ARG A N 1
ATOM 1559 C CA . ARG A 1 202 ? 11.439 -8.261 -36.594 1.00 89.19 202 ARG A CA 1
ATOM 1560 C C . ARG A 1 202 ? 11.434 -9.709 -36.094 1.00 89.19 202 ARG A C 1
ATOM 1562 O O . ARG A 1 202 ? 12.088 -10.547 -36.700 1.00 89.19 202 ARG A O 1
ATOM 1569 N N . SER A 1 203 ? 10.641 -10.025 -35.071 1.00 89.38 203 SER A N 1
ATOM 1570 C CA . SER A 1 203 ? 10.468 -11.390 -34.545 1.00 89.38 203 SER A CA 1
ATOM 1571 C C . SER A 1 203 ? 9.409 -12.230 -35.275 1.00 89.38 203 SER A C 1
ATOM 1573 O O . SER A 1 203 ? 9.048 -13.303 -34.799 1.00 89.38 203 SER A O 1
ATOM 1575 N N . ASN A 1 204 ? 8.896 -11.774 -36.428 1.00 86.19 204 ASN A N 1
ATOM 1576 C CA . ASN A 1 204 ? 7.799 -12.414 -37.173 1.00 86.19 204 ASN A CA 1
ATOM 1577 C C . ASN A 1 204 ? 6.457 -12.522 -36.415 1.00 86.19 204 ASN A C 1
ATOM 1579 O O . ASN A 1 204 ? 5.557 -13.212 -36.888 1.00 86.19 204 ASN A O 1
ATOM 1583 N N . LYS A 1 205 ? 6.274 -11.787 -35.312 1.00 86.00 205 LYS A N 1
ATOM 1584 C CA . LYS A 1 205 ? 5.017 -11.697 -34.543 1.00 86.00 205 LYS A CA 1
ATOM 1585 C C . LYS A 1 205 ? 4.221 -10.452 -34.938 1.00 86.00 205 LYS A C 1
ATOM 1587 O O . LYS A 1 205 ? 3.893 -9.598 -34.113 1.00 86.00 205 LYS A O 1
ATOM 1592 N N . LYS A 1 206 ? 3.995 -10.279 -36.240 1.00 81.44 206 LYS A N 1
ATOM 1593 C CA . LYS A 1 206 ? 3.476 -9.024 -36.821 1.00 81.44 206 LYS A CA 1
ATOM 1594 C C . LYS A 1 206 ? 2.068 -8.681 -36.338 1.00 81.44 206 LYS A C 1
ATOM 1596 O O . LYS A 1 206 ? 1.720 -7.512 -36.272 1.00 81.44 206 LYS A O 1
ATOM 1601 N N . GLU A 1 207 ? 1.284 -9.686 -35.978 1.00 83.06 207 GLU A N 1
ATOM 1602 C CA . GLU A 1 207 ? -0.050 -9.557 -35.394 1.00 83.06 207 GLU A CA 1
ATOM 1603 C C . GLU A 1 207 ? -0.061 -8.870 -34.020 1.00 83.06 207 GLU A C 1
ATOM 1605 O O . GLU A 1 207 ? -1.105 -8.375 -33.601 1.00 83.06 207 GLU A O 1
ATOM 1610 N N . LEU A 1 208 ? 1.086 -8.818 -33.334 1.00 79.69 208 LEU A N 1
ATOM 1611 C CA . LEU A 1 208 ? 1.248 -8.151 -32.040 1.00 79.69 208 LEU A CA 1
ATOM 1612 C C . LEU A 1 208 ? 1.832 -6.734 -32.161 1.00 79.69 208 LEU A C 1
ATOM 1614 O O . LEU A 1 208 ? 1.892 -6.016 -31.164 1.00 79.69 208 LEU A O 1
ATOM 1618 N N . ALA A 1 209 ? 2.255 -6.318 -33.358 1.00 72.44 209 ALA A N 1
ATOM 1619 C CA . ALA A 1 209 ? 2.730 -4.964 -33.618 1.00 72.44 209 ALA A CA 1
ATOM 1620 C C . ALA A 1 209 ? 1.522 -4.036 -33.845 1.00 72.44 209 ALA A C 1
ATOM 1622 O O . ALA A 1 209 ? 0.980 -3.980 -34.950 1.00 72.44 209 ALA A O 1
ATOM 1623 N N . ILE A 1 210 ? 1.085 -3.344 -32.787 1.00 58.19 210 ILE A N 1
ATOM 1624 C CA . ILE A 1 210 ? -0.001 -2.346 -32.812 1.00 58.19 210 ILE A CA 1
ATOM 1625 C C . ILE A 1 210 ? 0.578 -0.961 -32.538 1.00 58.19 210 ILE A C 1
ATOM 1627 O O . ILE A 1 210 ? 1.338 -0.840 -31.550 1.00 58.19 210 ILE A O 1
#

Organism: NCBI:txid2838468